Protein AF-A0A6A6XC24-F1 (afdb_monomer_lite)

Sequence (196 aa):
TRQLLHRLPAELRNEVYSHLSTSATTTRSIPLKLKTYTTAHTTVQLCAVHRGSPGLLALRNYAFLEGDEYRAWLLAHGLEVWISVHFTGHLHTYSHTHWAAKTSASLRKLAKKFPWLTTVATYDIRILWEPRAEWKPIARPGKSGAVASAMVGTLLGLQCPTVQRKKADVKAQMCVSRFTQLAGPSRMHLGLETFL

pLDDT: mean 80.3, std 15.87, range [29.05, 93.38]

Organism: NCBI:txid1314802

Structure (mmCIF, N/CA/C/O backbone):
data_AF-A0A6A6XC24-F1
#
_entry.id   AF-A0A6A6XC24-F1
#
loop_
_atom_site.group_PDB
_atom_site.id
_atom_site.type_symbol
_atom_site.label_atom_id
_atom_site.label_alt_id
_atom_site.label_comp_id
_atom_site.label_asym_id
_atom_site.label_entity_id
_atom_site.label_seq_id
_atom_site.pdbx_PDB_ins_code
_atom_site.Cartn_x
_atom_site.Cartn_y
_atom_site.Cartn_z
_atom_site.occupancy
_atom_site.B_iso_or_equiv
_atom_site.auth_seq_id
_atom_site.auth_comp_id
_atom_site.auth_asym_id
_atom_site.auth_atom_id
_atom_site.pdbx_PDB_model_num
ATOM 1 N N . THR A 1 1 ? -11.555 6.123 31.364 1.00 64.44 1 THR A N 1
ATOM 2 C CA . THR A 1 1 ? -11.802 5.501 30.043 1.00 64.44 1 THR A CA 1
ATOM 3 C C . THR A 1 1 ? -13.294 5.480 29.795 1.00 64.44 1 THR A C 1
ATOM 5 O O . THR A 1 1 ? -14.038 5.218 30.732 1.00 64.44 1 THR A O 1
ATOM 8 N N . ARG A 1 2 ? -13.747 5.848 28.591 1.00 81.38 2 ARG A N 1
ATOM 9 C CA . ARG A 1 2 ? -15.178 5.869 28.231 1.00 81.38 2 ARG A CA 1
ATOM 10 C C . ARG A 1 2 ? -15.494 4.715 27.276 1.00 81.38 2 ARG A C 1
ATOM 12 O O . ARG A 1 2 ? -14.601 4.268 26.559 1.00 81.38 2 ARG A O 1
ATOM 19 N N . GLN A 1 3 ? -16.735 4.231 27.290 1.00 81.12 3 GLN A N 1
ATOM 20 C CA . GLN A 1 3 ? -17.185 3.149 26.413 1.00 81.12 3 GLN A CA 1
ATOM 21 C C . GLN A 1 3 ? -18.585 3.446 25.860 1.00 81.12 3 GLN A C 1
ATOM 23 O O . GLN A 1 3 ? -19.490 3.799 26.615 1.00 81.12 3 GLN A O 1
ATOM 28 N N . LEU A 1 4 ? -18.758 3.291 24.551 1.00 80.50 4 LEU A N 1
ATOM 29 C CA . LEU A 1 4 ? -20.029 3.435 23.828 1.00 80.50 4 LEU A CA 1
ATOM 30 C C . LEU A 1 4 ? -20.697 2.083 23.572 1.00 80.50 4 LEU A C 1
ATOM 32 O O . LEU A 1 4 ? -21.915 1.972 23.666 1.00 80.50 4 LEU A O 1
ATOM 36 N N . LEU A 1 5 ? -19.904 1.050 23.282 1.00 84.19 5 LEU A N 1
ATOM 37 C CA . LEU A 1 5 ? -20.376 -0.261 22.833 1.00 84.19 5 LEU A CA 1
ATOM 38 C C . LEU A 1 5 ? -20.063 -1.370 23.849 1.00 84.19 5 LEU A C 1
ATOM 40 O O . LEU A 1 5 ? -20.041 -2.540 23.491 1.00 84.19 5 LEU A O 1
ATOM 44 N N . HIS A 1 6 ? -19.839 -1.023 25.121 1.00 78.00 6 HIS A N 1
ATOM 45 C CA . HIS A 1 6 ? -19.417 -1.961 26.176 1.00 78.00 6 HIS A CA 1
ATOM 46 C C . HIS A 1 6 ? -20.331 -3.172 26.385 1.00 78.00 6 HIS A C 1
ATOM 48 O O . HIS A 1 6 ? -19.879 -4.196 26.886 1.00 78.00 6 HIS A O 1
ATOM 54 N N . ARG A 1 7 ? -21.618 -3.056 26.038 1.00 84.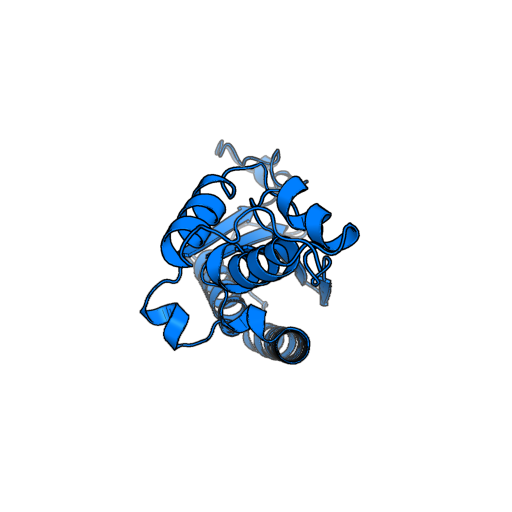88 7 ARG A N 1
ATOM 55 C CA . ARG A 1 7 ? -22.593 -4.149 26.176 1.00 84.88 7 ARG A CA 1
ATOM 56 C C . ARG A 1 7 ? -22.614 -5.093 24.980 1.00 84.88 7 ARG A C 1
ATOM 58 O O . ARG A 1 7 ? -23.276 -6.123 25.049 1.00 84.88 7 ARG A O 1
ATOM 65 N N . LEU A 1 8 ? -21.941 -4.737 23.887 1.00 87.94 8 LEU A N 1
ATOM 66 C CA . LEU A 1 8 ? -21.881 -5.574 22.700 1.00 87.94 8 LEU A CA 1
ATOM 67 C C . LEU A 1 8 ? -20.702 -6.551 22.809 1.00 87.94 8 LEU A C 1
ATOM 69 O O . LEU A 1 8 ? -19.572 -6.121 23.068 1.00 87.94 8 LEU A O 1
ATOM 73 N N . PRO A 1 9 ? -20.929 -7.849 22.550 1.00 90.19 9 PRO A N 1
ATOM 74 C CA . PRO A 1 9 ? -19.859 -8.805 22.300 1.00 90.19 9 PRO A CA 1
ATOM 75 C C . PRO A 1 9 ? -18.917 -8.335 21.182 1.00 90.19 9 PRO A C 1
ATOM 77 O O . PRO A 1 9 ? -19.269 -7.491 20.351 1.00 90.19 9 PRO A O 1
ATOM 80 N N . ALA A 1 10 ? -17.697 -8.873 21.156 1.00 86.00 10 ALA A N 1
ATOM 81 C CA . ALA A 1 10 ? -16.682 -8.490 20.172 1.00 86.00 10 ALA A CA 1
ATOM 82 C C . ALA A 1 10 ? -17.142 -8.752 18.728 1.00 86.00 10 ALA A C 1
ATOM 84 O O . ALA A 1 10 ? -16.827 -7.982 17.823 1.00 86.00 10 ALA A O 1
ATOM 85 N N . GLU A 1 11 ? -17.935 -9.798 18.522 1.00 88.69 11 GLU A N 1
ATOM 86 C CA . GLU A 1 11 ? -18.480 -10.197 17.228 1.00 88.69 11 GLU A CA 1
ATOM 87 C C . GLU A 1 11 ? -19.405 -9.112 16.664 1.00 88.69 11 GLU A C 1
ATOM 89 O O . GLU A 1 11 ? -19.192 -8.647 15.545 1.00 88.69 11 GLU A O 1
ATOM 94 N N . LEU A 1 12 ? -20.357 -8.628 17.471 1.00 90.88 12 LEU A N 1
ATOM 95 C CA . LEU A 1 12 ? -21.280 -7.563 17.061 1.00 90.88 12 LEU A CA 1
ATOM 96 C C . LEU A 1 12 ? -20.555 -6.228 16.856 1.00 90.88 12 LEU A C 1
ATOM 98 O O . LEU A 1 12 ? -20.911 -5.453 15.970 1.00 90.88 12 LEU A O 1
ATOM 102 N N . ARG A 1 13 ? -19.501 -5.954 17.634 1.00 89.62 13 ARG A N 1
ATOM 103 C CA . ARG A 1 13 ? -18.670 -4.758 17.424 1.00 89.62 13 ARG A CA 1
ATOM 104 C C . ARG A 1 13 ? -17.919 -4.819 16.095 1.00 89.62 13 ARG A C 1
ATOM 106 O O . ARG A 1 13 ? -17.925 -3.834 15.361 1.00 89.62 13 ARG A O 1
ATOM 113 N N . ASN A 1 14 ? -17.357 -5.973 15.739 1.00 88.75 14 ASN A N 1
ATOM 114 C CA . ASN A 1 14 ? -16.714 -6.182 14.439 1.00 88.75 14 ASN A CA 1
ATOM 115 C C . ASN A 1 14 ? -17.694 -6.015 13.272 1.00 88.75 14 ASN A C 1
ATOM 117 O O . ASN A 1 14 ? -17.329 -5.450 12.241 1.00 88.75 14 ASN A O 1
ATOM 121 N N . GLU A 1 15 ? -18.935 -6.469 13.435 1.00 89.12 15 GLU A N 1
ATOM 122 C CA . GLU A 1 15 ? -19.988 -6.296 12.434 1.00 89.12 15 GLU A CA 1
ATOM 123 C C . GLU A 1 15 ? -20.334 -4.812 12.232 1.00 89.12 15 GLU A C 1
ATOM 125 O O . GLU A 1 15 ? -20.338 -4.323 11.098 1.00 89.12 15 GLU A O 1
ATOM 130 N N . VAL A 1 16 ? -20.488 -4.054 13.324 1.00 89.56 16 VAL A N 1
ATOM 131 C CA . VAL A 1 16 ? -20.649 -2.589 13.284 1.00 89.56 16 VAL A CA 1
ATOM 132 C C . VAL A 1 16 ? -19.465 -1.922 12.575 1.00 89.56 16 VAL A C 1
ATOM 134 O O . VAL A 1 16 ? -19.659 -1.070 11.703 1.00 89.56 16 VAL A O 1
ATOM 137 N N . TYR A 1 17 ? -18.234 -2.318 12.901 1.00 90.12 17 TYR A N 1
ATOM 138 C CA . TYR A 1 17 ? -17.023 -1.787 12.269 1.00 90.12 17 TYR A CA 1
ATOM 139 C C . TYR A 1 17 ? -16.977 -2.056 10.765 1.00 90.12 17 TYR A C 1
ATOM 141 O O . TYR A 1 17 ? -16.643 -1.148 9.995 1.00 90.12 17 TYR A O 1
ATOM 149 N N . SER A 1 18 ? -17.364 -3.264 10.355 1.00 86.75 18 SER A N 1
ATOM 150 C CA . SER A 1 18 ? -17.462 -3.659 8.954 1.00 86.75 18 SER A CA 1
ATOM 151 C C . SER A 1 18 ? -18.498 -2.820 8.211 1.00 86.75 18 SER A C 1
ATOM 153 O O . SER A 1 18 ? -18.173 -2.215 7.187 1.00 86.75 18 SER A O 1
ATOM 155 N N . HIS A 1 19 ? -19.707 -2.674 8.756 1.00 87.12 19 HIS A N 1
ATOM 156 C CA . HIS A 1 19 ? -20.759 -1.867 8.129 1.00 87.12 19 HIS A CA 1
ATOM 157 C C . HIS A 1 19 ? -20.360 -0.398 7.959 1.00 87.12 19 HIS A C 1
ATOM 159 O O . HIS A 1 19 ? -20.630 0.213 6.922 1.00 87.12 19 HIS A O 1
ATOM 165 N N . LEU A 1 20 ? -19.661 0.160 8.948 1.00 83.00 20 LEU A N 1
ATOM 166 C CA . LEU A 1 20 ? -19.204 1.549 8.929 1.00 83.00 20 LEU A CA 1
ATOM 167 C C . LEU A 1 20 ? -17.947 1.777 8.068 1.00 83.00 20 LEU A C 1
ATOM 169 O O . LEU A 1 20 ? -17.567 2.927 7.839 1.00 83.00 20 LEU A O 1
ATOM 173 N N . SER A 1 21 ? -17.315 0.714 7.558 1.00 78.56 21 SER A N 1
ATOM 174 C CA . SER A 1 21 ? -16.175 0.779 6.626 1.00 78.56 21 SER A CA 1
ATOM 175 C C . SER A 1 21 ? -16.560 0.868 5.139 1.00 78.56 21 SER A C 1
ATOM 177 O O . SER A 1 21 ? -15.812 0.456 4.256 1.00 78.56 21 SER A O 1
ATOM 179 N N . THR A 1 22 ? -17.723 1.447 4.851 1.00 74.31 22 THR A N 1
ATOM 180 C CA . THR A 1 22 ? -18.261 1.667 3.496 1.00 74.31 22 THR A CA 1
ATOM 181 C C . THR A 1 22 ? -18.137 3.122 3.024 1.00 74.31 22 THR A C 1
ATOM 183 O O . THR A 1 22 ? -18.675 3.492 1.983 1.00 74.31 22 THR A O 1
ATOM 186 N N . SER A 1 23 ? -17.420 3.963 3.778 1.00 72.12 23 SER A N 1
ATOM 187 C CA . SER A 1 23 ? -17.272 5.396 3.493 1.00 72.12 23 SER A CA 1
ATOM 188 C C . SER A 1 23 ? -16.325 5.675 2.314 1.00 72.12 23 SER A C 1
ATOM 190 O O . SER A 1 23 ? -15.657 4.782 1.790 1.00 72.12 23 SER A O 1
ATOM 192 N N . ALA A 1 24 ? -16.230 6.944 1.904 1.00 80.62 24 ALA A N 1
ATOM 193 C CA . ALA A 1 24 ? -15.250 7.384 0.913 1.00 80.62 24 ALA A CA 1
ATOM 194 C C . ALA A 1 24 ? -13.808 7.041 1.339 1.00 80.62 24 ALA A C 1
ATOM 196 O O . ALA A 1 24 ? -13.450 7.122 2.517 1.00 80.62 24 ALA A O 1
ATOM 197 N N . THR A 1 25 ? -12.972 6.682 0.363 1.00 83.62 25 THR A N 1
ATOM 198 C CA . THR A 1 25 ? -11.563 6.340 0.582 1.00 83.62 25 THR A CA 1
ATOM 199 C C . THR A 1 25 ? -10.793 7.515 1.189 1.00 83.62 25 THR A C 1
ATOM 201 O O . THR A 1 25 ? -10.871 8.644 0.707 1.00 83.62 25 THR A O 1
ATOM 204 N N . THR A 1 26 ? -10.006 7.259 2.234 1.00 81.94 26 THR A N 1
ATOM 205 C CA . THR A 1 26 ? -9.183 8.275 2.898 1.00 81.94 26 THR A CA 1
ATOM 206 C C . THR A 1 26 ? -7.838 7.718 3.368 1.00 81.94 26 THR A C 1
ATOM 208 O O . THR A 1 26 ? -7.675 6.521 3.585 1.00 81.94 26 THR A O 1
ATOM 211 N N . THR A 1 27 ? -6.856 8.605 3.527 1.00 82.19 27 THR A N 1
ATOM 212 C CA . THR A 1 27 ? -5.518 8.320 4.087 1.00 82.19 27 THR A CA 1
ATOM 213 C C . THR A 1 27 ? -5.378 8.801 5.534 1.00 82.19 27 THR A C 1
ATOM 215 O O . THR A 1 27 ? -4.328 8.634 6.162 1.00 82.19 27 THR A O 1
ATOM 218 N N . ARG A 1 28 ? -6.414 9.462 6.068 1.00 79.75 28 ARG A N 1
ATOM 219 C CA . ARG A 1 28 ? -6.381 10.079 7.397 1.00 79.75 28 ARG A CA 1
ATOM 220 C C . ARG A 1 28 ? -6.226 9.012 8.477 1.00 79.75 28 ARG A C 1
ATOM 222 O O . ARG A 1 28 ? -6.692 7.894 8.337 1.00 79.75 28 ARG A O 1
ATOM 229 N N . SER A 1 29 ? -5.565 9.367 9.576 1.00 77.12 29 SER A N 1
ATOM 230 C CA . SER A 1 29 ? -5.436 8.508 10.767 1.00 77.12 29 SER A CA 1
ATOM 231 C C . SER A 1 29 ? -4.686 7.174 10.572 1.00 77.12 29 SER A C 1
ATOM 233 O O . SER A 1 29 ? -4.552 6.410 11.533 1.00 77.12 29 SER A O 1
ATOM 235 N N . ILE A 1 30 ? -4.114 6.920 9.389 1.00 80.69 30 ILE A N 1
ATOM 236 C CA . ILE A 1 30 ? -3.183 5.814 9.133 1.00 80.69 30 ILE A CA 1
ATOM 237 C C . ILE A 1 30 ? -1.737 6.316 9.306 1.00 80.69 30 ILE A C 1
ATOM 239 O O . ILE A 1 30 ? -1.393 7.409 8.853 1.00 80.69 30 ILE A O 1
ATOM 243 N N . PRO A 1 31 ? -0.841 5.533 9.938 1.00 79.56 31 PRO A N 1
ATOM 244 C CA . PRO A 1 31 ? 0.542 5.954 10.186 1.00 79.56 31 PRO A CA 1
ATOM 245 C C . PRO A 1 31 ? 1.431 6.049 8.927 1.00 79.56 31 PRO A C 1
ATOM 247 O O . PRO A 1 31 ? 2.529 6.606 8.998 1.00 79.56 31 PRO A O 1
ATOM 250 N N . LEU A 1 32 ? 0.990 5.527 7.779 1.00 84.31 32 LEU A N 1
ATOM 251 C CA . LEU A 1 32 ? 1.740 5.563 6.527 1.00 84.31 32 LEU A CA 1
ATOM 252 C C . LEU A 1 32 ? 1.273 6.714 5.632 1.00 84.31 32 LEU A C 1
ATOM 254 O O . LEU A 1 32 ? 0.296 6.601 4.899 1.00 84.31 32 LEU A O 1
ATOM 258 N N . LYS A 1 33 ? 2.028 7.813 5.663 1.00 82.81 33 LYS A N 1
ATOM 259 C CA . LYS A 1 33 ? 1.918 8.889 4.667 1.00 82.81 33 LYS A CA 1
ATOM 260 C C . LYS A 1 33 ? 2.485 8.438 3.319 1.00 82.81 33 LYS A C 1
ATOM 262 O O . LYS A 1 33 ? 3.296 7.512 3.280 1.00 82.81 33 LYS A O 1
ATOM 267 N N . LEU A 1 34 ? 2.125 9.156 2.254 1.00 87.00 34 LEU A N 1
ATOM 268 C CA . LEU A 1 34 ? 2.677 8.968 0.911 1.00 87.00 34 LEU A CA 1
ATOM 269 C C . LEU A 1 34 ? 4.211 8.869 0.951 1.00 87.00 34 LEU A C 1
ATOM 271 O O . LEU A 1 34 ? 4.899 9.734 1.508 1.00 87.00 34 LEU A O 1
ATOM 275 N N . LYS A 1 35 ? 4.742 7.794 0.372 1.00 89.50 35 LYS A N 1
ATOM 276 C CA . LYS A 1 35 ? 6.173 7.557 0.198 1.00 89.50 35 LYS A CA 1
ATOM 277 C C . LYS A 1 35 ? 6.511 7.523 -1.274 1.00 89.50 35 LYS A C 1
ATOM 279 O O . LYS A 1 35 ? 5.915 6.759 -2.016 1.00 89.50 35 LYS A O 1
ATOM 284 N N . THR A 1 36 ? 7.509 8.311 -1.649 1.00 89.69 36 THR A N 1
ATOM 285 C CA . THR A 1 36 ? 8.007 8.402 -3.019 1.00 89.69 36 THR A CA 1
ATOM 286 C C . THR A 1 36 ? 9.433 7.871 -3.068 1.00 89.69 36 THR A C 1
ATOM 288 O O . THR A 1 36 ? 10.287 8.291 -2.285 1.00 89.69 36 THR A O 1
ATOM 291 N N . TYR A 1 37 ? 9.691 6.953 -3.991 1.00 89.25 37 TYR A N 1
ATOM 292 C CA . TYR A 1 37 ? 11.002 6.400 -4.293 1.00 89.25 37 TYR A CA 1
ATOM 293 C C . TYR A 1 37 ? 11.335 6.703 -5.746 1.00 89.25 37 TYR A C 1
ATOM 295 O O . TYR A 1 37 ? 10.720 6.150 -6.657 1.00 89.25 37 TYR A O 1
ATOM 303 N N . THR A 1 38 ? 12.327 7.559 -5.961 1.00 87.62 38 THR A N 1
ATOM 304 C CA . THR A 1 38 ? 12.748 7.949 -7.307 1.00 87.62 38 THR A CA 1
ATOM 305 C C . THR A 1 38 ? 14.023 7.217 -7.708 1.00 87.62 38 THR A C 1
ATOM 307 O O . THR A 1 38 ? 14.986 7.080 -6.947 1.00 87.62 38 THR A O 1
ATOM 310 N N . THR A 1 39 ? 14.023 6.725 -8.937 1.00 86.75 39 THR A N 1
ATOM 311 C CA . THR A 1 39 ? 15.164 6.146 -9.645 1.00 86.75 39 THR A CA 1
ATOM 312 C C . THR A 1 39 ? 15.255 6.794 -11.027 1.00 86.75 39 THR A C 1
ATOM 314 O O . THR A 1 39 ? 14.329 7.485 -11.437 1.00 86.75 39 THR A O 1
ATOM 317 N N . ALA A 1 40 ? 16.350 6.569 -11.758 1.00 83.38 40 ALA A N 1
ATOM 318 C CA . ALA A 1 40 ? 16.633 7.265 -13.021 1.00 83.38 40 ALA A CA 1
ATOM 319 C C . ALA A 1 40 ? 15.488 7.216 -14.055 1.00 83.38 40 ALA A C 1
ATOM 321 O O . ALA A 1 40 ? 15.305 8.158 -14.821 1.00 83.38 40 ALA A O 1
ATOM 322 N N . HIS A 1 41 ? 14.713 6.129 -14.068 1.00 87.94 41 HIS A N 1
ATOM 323 C CA . HIS A 1 41 ? 13.643 5.898 -15.042 1.00 87.94 41 HIS A CA 1
ATOM 324 C C . HIS A 1 41 ? 12.322 5.487 -14.398 1.00 87.94 41 HIS A C 1
ATOM 326 O O . HIS A 1 41 ? 11.427 4.977 -15.075 1.00 87.94 41 HIS A O 1
ATOM 332 N N . THR A 1 42 ? 12.218 5.579 -13.074 1.00 90.75 42 THR A N 1
ATOM 333 C CA . THR A 1 42 ? 11.026 5.107 -12.373 1.00 90.75 42 THR A CA 1
ATOM 334 C C . THR A 1 42 ? 10.810 5.873 -11.087 1.00 90.75 42 THR A C 1
ATOM 336 O O . THR A 1 42 ? 11.717 5.939 -10.255 1.00 90.75 42 THR A O 1
ATOM 339 N N . THR A 1 43 ? 9.593 6.357 -10.895 1.00 92.19 43 THR A N 1
ATOM 340 C CA . THR A 1 43 ? 9.112 6.909 -9.632 1.00 92.19 43 THR A CA 1
ATOM 341 C C . THR A 1 43 ? 8.045 5.974 -9.085 1.00 92.19 43 THR A C 1
ATOM 343 O O . THR A 1 43 ? 7.046 5.720 -9.749 1.00 92.19 43 THR A O 1
ATOM 346 N N . VAL A 1 44 ? 8.265 5.434 -7.889 1.00 92.50 44 VAL A N 1
ATOM 347 C CA . VAL A 1 44 ? 7.292 4.593 -7.183 1.00 92.50 44 VAL A CA 1
ATOM 348 C C . VAL A 1 44 ? 6.709 5.396 -6.036 1.00 92.50 44 VAL A C 1
ATOM 350 O O . VAL A 1 44 ? 7.444 5.859 -5.166 1.00 92.50 44 VAL A O 1
ATOM 353 N N . GLN A 1 45 ? 5.397 5.545 -6.022 1.00 92.19 45 GLN A N 1
ATOM 354 C CA . GLN A 1 45 ? 4.636 6.163 -4.953 1.00 92.19 45 GLN A CA 1
ATOM 355 C C . GLN A 1 45 ? 3.807 5.098 -4.252 1.00 92.19 45 GLN A C 1
ATOM 357 O O . GLN A 1 45 ? 3.197 4.263 -4.908 1.00 92.19 45 GLN A O 1
ATOM 362 N N . LEU A 1 46 ? 3.798 5.115 -2.925 1.00 91.62 46 LEU A N 1
ATOM 363 C CA . LEU A 1 46 ? 3.054 4.165 -2.112 1.00 91.62 46 LEU A CA 1
ATOM 364 C C . LEU A 1 46 ? 2.343 4.903 -0.983 1.00 91.62 46 LEU A C 1
ATOM 366 O O . LEU A 1 46 ? 2.963 5.685 -0.254 1.00 91.62 46 LEU A O 1
ATOM 370 N N . CYS A 1 47 ? 1.057 4.631 -0.809 1.00 90.94 47 CYS A N 1
ATOM 371 C CA . CYS A 1 47 ? 0.280 5.076 0.341 1.00 90.94 47 CYS A CA 1
ATOM 372 C C . CYS A 1 47 ? -0.652 3.960 0.821 1.00 90.94 47 CYS A C 1
ATOM 374 O O . CYS A 1 47 ? -0.914 2.994 0.108 1.00 90.94 47 CYS A O 1
ATOM 376 N N . ALA A 1 48 ? -1.120 4.080 2.059 1.00 90.50 48 ALA A N 1
ATOM 377 C CA . ALA A 1 48 ? -2.189 3.235 2.566 1.00 90.50 48 ALA A CA 1
ATOM 378 C C . ALA A 1 48 ? -3.464 4.059 2.675 1.00 90.50 48 ALA A C 1
ATOM 380 O O . ALA A 1 48 ? -3.437 5.206 3.135 1.00 90.50 48 ALA A O 1
ATOM 381 N N . VAL A 1 49 ? -4.564 3.451 2.261 1.00 90.00 49 VAL A N 1
ATOM 382 C CA . VAL A 1 49 ? -5.895 4.037 2.307 1.00 90.00 49 VAL A CA 1
ATOM 383 C C . VAL A 1 49 ? -6.845 3.107 3.049 1.00 90.00 49 VAL A C 1
ATOM 385 O O . VAL A 1 49 ? -6.580 1.916 3.204 1.00 90.00 49 VAL A O 1
ATOM 388 N N . HIS A 1 50 ? -7.958 3.653 3.516 1.00 89.75 50 HIS A N 1
ATOM 389 C CA . HIS A 1 50 ? -9.055 2.884 4.089 1.00 89.75 50 HIS A CA 1
ATOM 390 C C . HIS A 1 50 ? -10.394 3.562 3.811 1.00 89.75 50 HIS A C 1
ATOM 392 O O . HIS A 1 50 ? -10.445 4.745 3.476 1.00 89.75 50 HIS A O 1
ATOM 398 N N . ARG A 1 51 ? -11.486 2.819 3.995 1.00 88.12 51 ARG A N 1
ATOM 399 C CA . ARG A 1 51 ? -12.874 3.314 3.881 1.00 88.12 51 ARG A CA 1
ATOM 400 C C . ARG A 1 51 ? -13.588 3.417 5.230 1.00 88.12 51 ARG A C 1
ATOM 402 O O . ARG A 1 51 ? -14.810 3.402 5.316 1.00 88.12 51 ARG A O 1
ATOM 409 N N . GLY A 1 52 ? -12.805 3.478 6.304 1.00 86.62 52 GLY A N 1
ATOM 410 C CA . GLY A 1 52 ? -13.307 3.502 7.676 1.00 86.62 52 GLY A CA 1
ATOM 411 C C . GLY A 1 52 ? -13.947 4.831 8.068 1.00 86.62 52 GLY A C 1
ATOM 412 O O . GLY A 1 52 ? -13.589 5.880 7.539 1.00 86.62 52 GLY A O 1
ATOM 413 N N . SER A 1 53 ? -14.843 4.784 9.052 1.00 88.69 53 SER A N 1
ATOM 414 C CA . SER A 1 53 ? -15.542 5.951 9.588 1.00 88.69 53 SER A CA 1
ATOM 415 C C . SER A 1 53 ? -14.580 6.894 10.330 1.00 88.69 53 SER A C 1
ATOM 417 O O . SER A 1 53 ? -14.010 6.514 11.362 1.00 88.69 53 SER A O 1
ATOM 419 N N . PRO A 1 54 ? -14.425 8.154 9.878 1.00 85.88 54 PRO A N 1
ATOM 420 C CA . PRO A 1 54 ? -13.633 9.149 10.596 1.00 85.88 54 PRO A CA 1
ATOM 421 C C . PRO A 1 54 ? -14.184 9.446 11.993 1.00 85.88 54 PRO A C 1
ATOM 423 O O . PRO A 1 54 ? -13.407 9.720 12.904 1.00 85.88 54 PRO A O 1
ATOM 426 N N . GLY A 1 55 ? -15.507 9.358 12.171 1.00 87.00 55 GLY A N 1
ATOM 427 C CA . GLY A 1 55 ? -16.169 9.584 13.456 1.00 87.00 55 GLY A CA 1
ATOM 428 C C . GLY A 1 55 ? -15.744 8.564 14.510 1.00 87.00 55 GLY A C 1
ATOM 429 O O . GLY A 1 55 ? -15.343 8.950 15.604 1.00 87.00 55 GLY A O 1
ATOM 430 N N . LEU A 1 56 ? -15.724 7.272 14.156 1.00 87.69 56 LEU A N 1
ATOM 431 C CA . LEU A 1 56 ? -15.243 6.223 15.063 1.00 87.69 56 LEU A CA 1
ATOM 432 C C . LEU A 1 56 ? -13.753 6.369 15.385 1.00 87.69 56 LEU A C 1
ATOM 434 O O . LEU A 1 56 ? -13.341 6.160 16.521 1.00 87.69 56 LEU A O 1
ATOM 438 N N . LEU A 1 57 ? -12.933 6.778 14.415 1.00 88.38 57 LEU A N 1
ATOM 439 C CA . LEU A 1 57 ? -11.516 7.050 14.664 1.00 88.38 57 LEU A CA 1
ATOM 440 C C . LEU A 1 57 ? -11.299 8.283 15.552 1.00 88.38 57 LEU A C 1
ATOM 442 O O . LEU A 1 57 ? -10.350 8.307 16.337 1.00 88.38 57 LEU A O 1
ATOM 446 N N . ALA A 1 58 ? -12.167 9.292 15.453 1.00 88.75 58 ALA A N 1
ATOM 447 C CA . ALA A 1 58 ? -12.093 10.505 16.263 1.00 88.75 58 ALA A CA 1
ATOM 448 C C . ALA A 1 58 ? -12.396 10.245 17.745 1.00 88.75 58 ALA A C 1
ATOM 450 O O . ALA A 1 58 ? -11.892 10.977 18.594 1.00 88.75 58 ALA A O 1
ATOM 451 N N . LEU A 1 59 ? -13.128 9.173 18.076 1.00 89.56 59 LEU A N 1
ATOM 452 C CA . LEU A 1 59 ? -13.395 8.754 19.458 1.00 89.56 59 LEU A CA 1
ATOM 453 C C . LEU A 1 59 ? -12.116 8.555 20.290 1.00 89.56 59 LEU A C 1
ATOM 455 O O . LEU A 1 59 ? -12.130 8.767 21.505 1.00 89.56 59 LEU A O 1
ATOM 459 N N . ARG A 1 60 ? -10.988 8.249 19.634 1.00 89.50 60 ARG A N 1
ATOM 460 C CA . ARG A 1 60 ? -9.657 8.174 20.262 1.00 89.50 60 ARG A CA 1
ATOM 461 C C . ARG A 1 60 ? -9.258 9.481 20.943 1.00 89.50 60 ARG A C 1
ATOM 463 O O . ARG A 1 60 ? -8.690 9.459 22.029 1.00 89.50 60 ARG A O 1
ATOM 470 N N . ASN A 1 61 ? -9.604 10.618 20.339 1.00 89.25 61 ASN A N 1
ATOM 471 C CA . ASN A 1 61 ? -9.295 11.944 20.882 1.00 89.25 61 ASN A CA 1
ATOM 472 C C . ASN A 1 61 ? -10.103 12.253 22.153 1.00 89.25 61 ASN A C 1
ATOM 474 O O . ASN A 1 61 ? -9.737 13.144 22.911 1.00 89.25 61 ASN A O 1
ATOM 478 N N . TYR A 1 62 ? -11.181 11.502 22.397 1.00 90.75 62 TYR A N 1
ATOM 479 C CA . TYR A 1 62 ? -12.073 11.652 23.546 1.00 90.75 62 TYR A CA 1
ATOM 480 C C . TYR A 1 62 ? -11.938 10.497 24.558 1.00 90.75 62 TYR A C 1
ATOM 482 O O . TYR A 1 62 ? -12.804 10.327 25.418 1.00 90.75 62 TYR A O 1
ATOM 490 N N . ALA A 1 63 ? -10.856 9.709 24.470 1.00 88.06 63 ALA A N 1
ATOM 491 C CA . ALA A 1 63 ? -10.529 8.602 25.376 1.00 88.06 63 ALA A CA 1
ATOM 492 C C . ALA A 1 63 ? -11.597 7.487 25.463 1.00 88.06 63 ALA A C 1
ATOM 494 O O . ALA A 1 63 ? -11.789 6.871 26.524 1.00 88.06 63 ALA A O 1
ATOM 495 N N . PHE A 1 64 ? -12.284 7.223 24.347 1.00 90.56 64 PHE A N 1
ATOM 496 C CA . PHE A 1 64 ? -13.122 6.035 24.177 1.00 90.56 64 PHE A CA 1
ATOM 497 C C . PHE A 1 64 ? -12.293 4.853 23.673 1.00 90.56 64 PHE A C 1
ATOM 499 O O . PHE A 1 64 ? -11.547 4.984 22.700 1.00 90.56 64 PHE A O 1
ATOM 506 N N . LEU A 1 65 ? -12.462 3.692 24.309 1.00 89.00 65 LEU A N 1
ATOM 507 C CA . LEU A 1 65 ? -11.709 2.476 23.977 1.00 89.00 65 LEU A CA 1
ATOM 508 C C . LEU A 1 65 ? -12.041 1.947 22.578 1.00 89.00 65 LEU A C 1
ATOM 510 O O . LEU A 1 65 ? -11.160 1.446 21.879 1.00 89.00 65 LEU A O 1
ATOM 514 N N . GLU A 1 66 ? -13.282 2.138 22.132 1.00 89.44 66 GLU A N 1
ATOM 515 C CA . GLU A 1 66 ? -13.740 1.715 20.810 1.00 89.44 66 GLU A CA 1
ATOM 516 C C . GLU A 1 66 ? -12.970 2.402 19.683 1.00 89.44 66 GLU A C 1
ATOM 518 O O . GLU A 1 66 ? -12.852 1.844 18.599 1.00 89.44 66 GLU A O 1
ATOM 523 N N . GLY A 1 67 ? -12.422 3.597 19.916 1.00 89.12 67 GLY A N 1
ATOM 524 C CA . GLY A 1 67 ? -11.600 4.269 18.917 1.00 89.12 67 GLY A CA 1
ATOM 525 C C . GLY A 1 67 ? -10.283 3.530 18.655 1.00 89.12 67 GLY A C 1
ATOM 526 O O . GLY A 1 67 ? -9.846 3.426 17.505 1.00 89.12 67 GLY A O 1
ATOM 527 N N . ASP A 1 68 ? -9.635 3.021 19.706 1.00 89.19 68 ASP A N 1
ATOM 528 C CA . ASP A 1 68 ? -8.401 2.237 19.580 1.00 89.19 68 ASP A CA 1
ATOM 529 C C . ASP A 1 68 ? -8.688 0.831 19.044 1.00 89.19 68 ASP A C 1
ATOM 531 O O . ASP A 1 68 ? -7.965 0.355 18.166 1.00 89.19 68 ASP A O 1
ATOM 535 N N . GLU A 1 69 ? -9.776 0.208 19.499 1.00 90.56 69 GLU A N 1
ATOM 536 C CA . GLU A 1 69 ? -10.256 -1.076 18.983 1.00 90.56 69 GLU A CA 1
ATOM 537 C C . GLU A 1 69 ? -10.584 -0.993 17.489 1.00 90.56 69 GLU A C 1
ATOM 539 O O . GLU A 1 69 ? -10.074 -1.785 16.696 1.00 90.56 69 GLU A O 1
ATOM 544 N N . TYR A 1 70 ? -11.339 0.026 17.075 1.00 90.62 70 TYR A N 1
ATOM 545 C CA . TYR A 1 70 ? -11.675 0.244 15.673 1.00 90.62 70 TYR A CA 1
ATOM 546 C C . TYR A 1 70 ? -10.435 0.505 14.819 1.00 90.62 70 TYR A C 1
ATOM 548 O O . TYR A 1 70 ? -10.324 0.004 13.700 1.00 90.62 70 TYR A O 1
ATOM 556 N N . ARG A 1 71 ? -9.457 1.252 15.344 1.00 88.69 71 ARG A N 1
ATOM 557 C CA . ARG A 1 71 ? -8.177 1.454 14.658 1.00 88.69 71 ARG A CA 1
ATOM 558 C C . ARG A 1 71 ? -7.431 0.134 14.473 1.00 88.69 71 ARG A C 1
ATOM 560 O O . ARG A 1 71 ? -6.909 -0.100 13.385 1.00 88.69 71 ARG A O 1
ATOM 567 N N . ALA A 1 72 ? -7.365 -0.710 15.500 1.00 88.25 72 ALA A N 1
ATOM 568 C CA . ALA A 1 72 ? -6.730 -2.022 15.401 1.00 88.25 72 ALA A CA 1
ATOM 569 C C . ALA A 1 72 ? -7.456 -2.916 14.384 1.00 88.25 72 ALA A C 1
ATOM 571 O O . ALA A 1 72 ? -6.808 -3.520 13.527 1.00 88.25 72 ALA A O 1
ATOM 572 N N . TRP A 1 73 ? -8.791 -2.919 14.414 1.00 90.00 73 TRP A N 1
ATOM 573 C CA . TRP A 1 73 ? -9.618 -3.631 13.446 1.00 90.00 73 TRP A CA 1
ATOM 574 C C . TRP A 1 73 ? -9.358 -3.151 12.011 1.00 90.00 73 TRP A C 1
ATOM 576 O O . TRP A 1 73 ? -9.144 -3.977 11.124 1.00 90.00 73 TRP A O 1
ATOM 586 N N . LEU A 1 74 ? -9.284 -1.832 11.786 1.00 89.06 74 LEU A N 1
ATOM 587 C CA . LEU A 1 74 ? -8.985 -1.248 10.476 1.00 89.06 74 LEU A CA 1
ATOM 588 C C . LEU A 1 74 ? -7.603 -1.649 9.964 1.00 89.06 74 LEU A C 1
ATOM 590 O O . LEU A 1 74 ? -7.499 -2.041 8.808 1.00 89.06 74 LEU A O 1
ATOM 594 N N . LEU A 1 75 ? -6.563 -1.586 10.804 1.00 85.69 75 LEU A N 1
ATOM 595 C CA . LEU A 1 75 ? -5.205 -1.988 10.414 1.00 85.69 75 LEU A CA 1
ATOM 596 C C . LEU A 1 75 ? -5.127 -3.463 9.985 1.00 85.69 75 LEU A C 1
ATOM 598 O O . LEU A 1 75 ? -4.271 -3.808 9.173 1.00 85.69 75 LEU A O 1
ATOM 602 N N . ALA A 1 76 ? -6.002 -4.313 10.525 1.00 84.38 76 ALA A N 1
ATOM 603 C CA . ALA A 1 76 ? -6.051 -5.736 10.208 1.00 84.38 76 ALA A CA 1
ATOM 604 C C . ALA A 1 76 ? -6.945 -6.072 8.999 1.00 84.38 76 ALA A C 1
ATOM 606 O O . ALA A 1 76 ? -6.618 -6.994 8.254 1.00 84.38 76 ALA A O 1
ATOM 607 N N . HIS A 1 77 ? -8.050 -5.348 8.795 1.00 84.44 77 HIS A N 1
ATOM 608 C CA . HIS A 1 77 ? -9.100 -5.757 7.847 1.00 84.44 77 HIS A CA 1
ATOM 609 C C . HIS A 1 77 ? -9.469 -4.702 6.801 1.00 84.44 77 HIS A C 1
ATOM 611 O O . HIS A 1 77 ? -9.917 -5.058 5.717 1.00 84.44 77 HIS A O 1
ATOM 617 N N . GLY A 1 78 ? -9.319 -3.417 7.118 1.00 84.31 78 GLY A N 1
ATOM 618 C CA . GLY A 1 78 ? -9.900 -2.319 6.340 1.00 84.31 78 GLY A CA 1
ATOM 619 C C . GLY A 1 78 ? -8.899 -1.490 5.539 1.00 84.31 78 GLY A C 1
ATOM 620 O O . GLY A 1 78 ? -9.278 -0.434 5.032 1.00 84.31 78 GLY A O 1
ATOM 621 N N . LEU A 1 79 ? -7.632 -1.908 5.473 1.00 89.50 79 LEU A N 1
ATOM 622 C CA . LEU A 1 79 ? -6.596 -1.204 4.719 1.00 89.50 79 LEU A CA 1
ATOM 623 C C . LEU A 1 79 ? -6.446 -1.738 3.298 1.00 89.50 79 LEU A C 1
ATOM 625 O O . LEU A 1 79 ? -6.421 -2.946 3.071 1.00 89.50 79 LEU A O 1
ATOM 629 N N . GLU A 1 80 ? -6.198 -0.815 2.377 1.00 90.31 80 GLU A N 1
ATOM 630 C CA . GLU A 1 80 ? -5.695 -1.094 1.037 1.00 90.31 80 GLU A CA 1
ATOM 631 C C . GLU A 1 80 ? -4.354 -0.370 0.851 1.00 90.31 80 GLU A C 1
ATOM 633 O O . GLU A 1 80 ? -4.163 0.755 1.330 1.00 90.31 80 GLU A O 1
ATOM 638 N N . V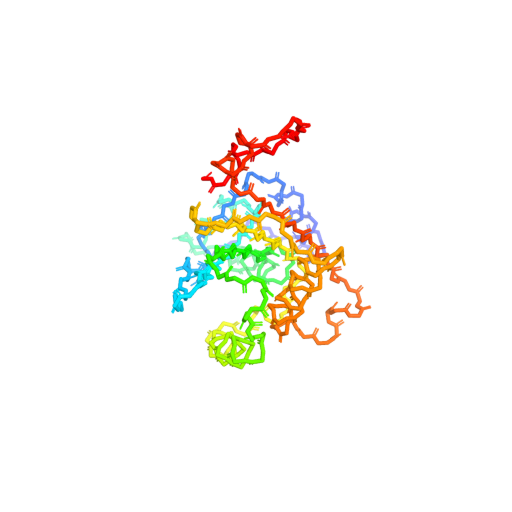AL A 1 81 ? -3.408 -1.000 0.155 1.00 91.12 81 VAL A N 1
ATOM 639 C CA . VAL A 1 81 ? -2.150 -0.354 -0.241 1.00 91.12 81 VAL A CA 1
ATOM 640 C C . VAL A 1 81 ? -2.257 0.066 -1.697 1.00 91.12 81 VAL A C 1
ATOM 642 O O . VAL A 1 81 ? -2.441 -0.766 -2.582 1.00 91.12 81 VAL A O 1
ATOM 645 N N . TRP A 1 82 ? -2.124 1.363 -1.948 1.00 92.19 82 TRP A N 1
ATOM 646 C CA . TRP A 1 82 ? -2.117 1.923 -3.293 1.00 92.19 82 TRP A CA 1
ATOM 647 C C . TRP A 1 82 ? -0.682 2.214 -3.712 1.00 92.19 82 TRP A C 1
ATOM 649 O O . TRP A 1 82 ? 0.073 2.869 -2.982 1.00 92.19 82 TRP A O 1
ATOM 659 N N . ILE A 1 83 ? -0.297 1.708 -4.881 1.00 92.38 83 ILE A N 1
ATOM 660 C CA . ILE A 1 83 ? 1.042 1.856 -5.440 1.00 92.38 83 ILE A CA 1
ATOM 661 C C . ILE A 1 83 ? 0.940 2.405 -6.856 1.00 92.38 83 ILE A C 1
ATOM 663 O O . ILE A 1 83 ? 0.431 1.741 -7.754 1.00 92.38 83 ILE A O 1
ATOM 667 N N . SER A 1 84 ? 1.511 3.582 -7.076 1.00 92.06 84 SER A N 1
ATOM 668 C CA . SER A 1 84 ? 1.641 4.178 -8.402 1.00 92.06 84 SER A CA 1
ATOM 669 C C . SER A 1 84 ? 3.087 4.077 -8.872 1.00 92.06 84 SER A C 1
ATOM 671 O O . SER A 1 84 ? 4.016 4.441 -8.153 1.00 92.06 84 SER A O 1
ATOM 673 N N . VAL A 1 85 ? 3.299 3.592 -10.088 1.00 92.38 85 VAL A N 1
ATOM 674 C CA . VAL A 1 85 ? 4.608 3.498 -10.734 1.00 92.38 85 VAL A CA 1
ATOM 675 C C . VAL A 1 85 ? 4.583 4.364 -11.977 1.00 92.38 85 VAL A C 1
ATOM 677 O O . VAL A 1 85 ? 3.896 4.051 -12.941 1.00 92.38 85 VAL A O 1
ATOM 680 N N . HIS A 1 86 ? 5.365 5.433 -11.985 1.00 91.44 86 HIS A N 1
ATOM 681 C CA . HIS A 1 86 ? 5.642 6.201 -13.191 1.00 91.44 86 HIS A CA 1
ATOM 682 C C . HIS A 1 86 ? 6.948 5.709 -13.795 1.00 91.44 86 HIS A C 1
ATOM 684 O O . HIS A 1 86 ? 8.006 5.841 -13.185 1.00 91.44 86 HIS A O 1
ATOM 690 N N . PHE A 1 87 ? 6.873 5.097 -14.969 1.00 90.06 87 PHE A N 1
ATOM 691 C CA . PHE A 1 87 ? 7.999 4.508 -15.674 1.00 90.06 87 PHE A CA 1
ATOM 692 C C . PHE A 1 87 ? 8.300 5.314 -16.938 1.00 90.06 87 PHE A C 1
ATOM 694 O O . PHE A 1 87 ? 7.463 5.405 -17.830 1.00 90.06 87 PHE A O 1
ATOM 701 N N . THR A 1 88 ? 9.512 5.860 -17.033 1.00 88.56 88 THR A N 1
ATOM 702 C CA . THR A 1 88 ? 9.991 6.647 -18.187 1.00 88.56 88 THR A CA 1
ATOM 703 C C . THR A 1 88 ? 11.106 5.947 -18.966 1.00 88.56 88 THR A C 1
ATOM 705 O O . THR A 1 88 ? 11.735 6.526 -19.853 1.00 88.56 88 THR A O 1
ATOM 708 N N . GLY A 1 89 ? 11.402 4.696 -18.603 1.00 83.25 89 GLY A N 1
ATOM 709 C CA . GLY A 1 89 ? 12.487 3.920 -19.185 1.00 83.25 89 GLY A CA 1
ATOM 710 C C . GLY A 1 89 ? 12.131 3.282 -20.523 1.00 83.25 89 GLY A C 1
ATOM 711 O O . GLY A 1 89 ? 10.969 3.137 -20.909 1.00 83.25 89 GLY A O 1
ATOM 712 N N . HIS A 1 90 ? 13.170 2.837 -21.224 1.00 82.31 90 HIS A N 1
ATOM 713 C CA . HIS A 1 90 ? 13.015 2.104 -22.469 1.00 82.31 90 HIS A CA 1
ATOM 714 C C . HIS A 1 90 ? 12.816 0.612 -22.187 1.00 82.31 90 HIS A C 1
ATOM 716 O O . HIS A 1 90 ? 13.698 -0.038 -21.637 1.00 82.31 90 HIS A O 1
ATOM 722 N N . LEU A 1 91 ? 11.697 0.031 -22.634 1.00 78.38 91 LEU A N 1
ATOM 723 C CA . LEU A 1 91 ? 11.415 -1.401 -22.445 1.00 78.38 91 LEU A CA 1
ATOM 724 C C . LEU A 1 91 ? 12.493 -2.346 -23.008 1.00 78.38 91 LEU A C 1
ATOM 726 O O . LEU A 1 91 ? 12.559 -3.497 -22.589 1.00 78.38 91 LEU A O 1
ATOM 730 N N . HIS A 1 92 ? 13.321 -1.912 -23.966 1.00 73.50 92 HIS A N 1
ATOM 731 C CA . HIS A 1 92 ? 14.348 -2.775 -24.551 1.00 73.50 92 HIS A CA 1
ATOM 732 C C . HIS A 1 92 ? 15.579 -2.927 -23.676 1.00 73.50 92 HIS A C 1
ATOM 734 O O . HIS A 1 92 ? 16.049 -4.051 -23.514 1.00 73.50 92 HIS A O 1
ATOM 740 N N . THR A 1 93 ? 16.052 -1.814 -23.125 1.00 75.38 93 THR A N 1
ATOM 741 C CA . THR A 1 93 ? 17.267 -1.733 -22.310 1.00 75.38 93 THR A CA 1
ATOM 742 C C . THR A 1 93 ? 16.972 -1.768 -20.815 1.00 75.38 93 THR A C 1
ATOM 744 O O . THR A 1 93 ? 17.891 -1.877 -20.007 1.00 75.38 93 THR A O 1
ATOM 747 N N . TYR A 1 94 ? 15.697 -1.691 -20.426 1.00 80.62 94 TYR A N 1
ATOM 748 C CA . TYR A 1 94 ? 15.290 -1.778 -19.036 1.00 80.62 94 TYR A CA 1
ATOM 749 C C . TYR A 1 94 ? 15.703 -3.121 -18.432 1.00 80.62 94 TYR A C 1
ATOM 751 O O . TYR A 1 94 ? 15.183 -4.180 -18.786 1.00 80.62 94 TYR A O 1
ATOM 759 N N . SER A 1 95 ? 16.623 -3.048 -17.474 1.00 81.50 95 SER A N 1
ATOM 760 C CA . SER A 1 95 ? 17.000 -4.176 -16.639 1.00 81.50 95 SER A CA 1
ATOM 761 C C . SER A 1 95 ? 16.126 -4.203 -15.390 1.00 81.50 95 SER A C 1
ATOM 763 O O . SER A 1 95 ? 16.285 -3.397 -14.467 1.00 81.50 95 SER A O 1
ATOM 765 N N . HIS A 1 96 ? 15.189 -5.150 -15.362 1.00 86.06 96 HIS A N 1
ATOM 766 C CA . HIS A 1 96 ? 14.296 -5.339 -14.225 1.00 86.06 96 HIS A CA 1
ATOM 767 C C . HIS A 1 96 ? 15.051 -5.739 -12.950 1.00 86.06 96 HIS A C 1
ATOM 769 O O . HIS A 1 96 ? 14.667 -5.319 -11.865 1.00 86.06 96 HIS A O 1
ATOM 775 N N . THR A 1 97 ? 16.146 -6.496 -13.056 1.00 88.88 97 THR A N 1
ATOM 776 C CA . THR A 1 97 ? 16.864 -7.059 -11.899 1.00 88.88 97 THR A CA 1
ATOM 777 C C . THR A 1 97 ? 17.418 -5.979 -10.968 1.00 88.88 97 THR A C 1
ATOM 779 O O . THR A 1 97 ? 17.216 -6.044 -9.754 1.00 88.88 97 THR A O 1
ATOM 782 N N . HIS A 1 98 ? 18.051 -4.939 -11.519 1.00 87.62 98 HIS A N 1
ATOM 783 C CA . HIS A 1 98 ? 18.576 -3.823 -10.724 1.00 87.62 98 HIS A CA 1
ATOM 784 C C . HIS A 1 98 ? 17.463 -3.011 -10.062 1.00 87.62 98 HIS A C 1
ATOM 786 O O . HIS A 1 98 ? 17.565 -2.649 -8.884 1.00 87.62 98 HIS A O 1
ATOM 792 N N . TRP A 1 99 ? 16.387 -2.743 -10.806 1.00 91.19 99 TRP A N 1
ATOM 793 C CA . TRP A 1 99 ? 15.225 -2.054 -10.260 1.00 91.19 99 TRP A CA 1
ATOM 794 C C . TRP A 1 99 ? 14.583 -2.876 -9.136 1.00 91.19 99 TRP A C 1
ATOM 796 O O . TRP A 1 99 ? 14.348 -2.349 -8.049 1.00 91.19 99 TRP A O 1
ATOM 806 N N . ALA A 1 100 ? 14.397 -4.180 -9.347 1.00 92.62 100 ALA A N 1
ATOM 807 C CA . ALA A 1 100 ? 13.796 -5.089 -8.384 1.00 92.62 100 ALA A CA 1
ATOM 808 C C . ALA A 1 100 ? 14.601 -5.160 -7.086 1.00 92.62 100 ALA A C 1
ATOM 810 O O . ALA A 1 100 ? 14.023 -5.058 -6.003 1.00 92.62 100 ALA A O 1
ATOM 811 N N . ALA A 1 101 ? 15.930 -5.252 -7.167 1.00 92.19 101 ALA A N 1
ATOM 812 C CA . ALA A 1 101 ? 16.796 -5.263 -5.990 1.00 92.19 101 ALA A CA 1
ATOM 813 C C . ALA A 1 101 ? 16.656 -3.973 -5.158 1.00 92.19 101 ALA A C 1
ATOM 815 O O . ALA A 1 101 ? 16.449 -4.034 -3.939 1.00 92.19 101 ALA A O 1
ATOM 816 N N . LYS A 1 102 ? 16.705 -2.802 -5.812 1.00 91.69 102 LYS A N 1
ATOM 817 C CA . LYS A 1 102 ? 16.617 -1.492 -5.142 1.00 91.69 102 LYS A CA 1
ATOM 818 C C . LYS A 1 102 ? 15.232 -1.242 -4.538 1.00 91.69 102 LYS A C 1
ATOM 820 O O . LYS A 1 102 ? 15.124 -0.800 -3.387 1.00 91.69 102 LYS A O 1
ATOM 825 N N . THR A 1 103 ? 14.181 -1.556 -5.289 1.00 92.75 103 THR A N 1
ATOM 826 C CA . THR A 1 103 ? 12.791 -1.414 -4.840 1.00 92.75 103 THR A CA 1
ATOM 827 C C . THR A 1 103 ? 12.507 -2.380 -3.693 1.00 92.75 103 THR A C 1
ATOM 829 O O . THR A 1 103 ? 12.052 -1.945 -2.638 1.00 92.75 103 THR A O 1
ATOM 832 N N . SER A 1 104 ? 12.901 -3.651 -3.809 1.00 93.38 104 SER A N 1
ATOM 833 C CA . SER A 1 104 ? 12.727 -4.651 -2.743 1.00 93.38 104 SER A CA 1
ATOM 834 C C . SER A 1 104 ? 13.451 -4.273 -1.452 1.00 93.38 104 SER A C 1
ATOM 836 O O . SER A 1 104 ? 12.933 -4.502 -0.361 1.00 93.38 104 SER A O 1
ATOM 838 N N . ALA A 1 105 ? 14.656 -3.700 -1.537 1.00 93.25 105 ALA A N 1
ATOM 839 C CA . ALA A 1 105 ? 15.372 -3.221 -0.356 1.00 93.25 105 ALA A CA 1
ATOM 840 C C . ALA A 1 105 ? 14.620 -2.067 0.332 1.00 93.25 105 ALA A C 1
ATOM 842 O O . ALA A 1 105 ? 14.517 -2.033 1.561 1.00 93.25 105 ALA A O 1
ATOM 843 N N . SER A 1 106 ? 14.058 -1.149 -0.456 1.00 91.88 106 SER A N 1
ATOM 844 C CA . SER A 1 106 ? 13.262 -0.020 0.042 1.00 91.88 106 SER A CA 1
ATOM 845 C C . SER A 1 106 ? 11.953 -0.487 0.685 1.00 91.88 106 SER A C 1
ATOM 847 O O . SER A 1 106 ? 11.636 -0.067 1.799 1.00 91.88 106 SER A O 1
ATOM 849 N N . LEU A 1 107 ? 11.251 -1.423 0.041 1.00 92.00 107 LEU A N 1
ATOM 850 C CA . LEU A 1 107 ? 10.028 -2.037 0.559 1.00 92.00 107 LEU A CA 1
ATOM 851 C C . LEU A 1 107 ? 10.290 -2.821 1.849 1.00 92.00 107 LEU A C 1
ATOM 853 O O . LEU A 1 107 ? 9.552 -2.658 2.815 1.00 92.00 107 LEU A O 1
ATOM 857 N N . ARG A 1 108 ? 11.389 -3.581 1.937 1.00 92.81 108 ARG A N 1
ATOM 858 C CA . ARG A 1 108 ? 11.782 -4.276 3.178 1.00 92.81 108 ARG A CA 1
ATOM 859 C C . ARG A 1 108 ? 12.062 -3.309 4.328 1.00 92.81 108 ARG A C 1
ATOM 861 O O . ARG A 1 108 ? 11.656 -3.571 5.458 1.00 92.81 108 ARG A O 1
ATOM 868 N N . LYS A 1 109 ? 12.728 -2.179 4.067 1.00 93.12 109 LYS A N 1
ATOM 869 C CA . LYS A 1 109 ? 12.921 -1.125 5.082 1.00 93.12 109 LYS A CA 1
ATOM 870 C C . LYS A 1 109 ? 11.583 -0.535 5.532 1.00 93.12 109 LYS A C 1
ATOM 872 O O . LYS A 1 109 ? 11.400 -0.282 6.721 1.00 93.12 109 LYS A O 1
ATOM 877 N N . LEU A 1 110 ? 10.648 -0.347 4.600 1.00 91.31 110 LEU A N 1
ATOM 878 C CA . LEU A 1 110 ? 9.311 0.149 4.909 1.00 91.31 110 LEU A CA 1
ATOM 879 C C . LEU A 1 110 ? 8.507 -0.854 5.752 1.00 91.31 110 LEU A C 1
ATOM 881 O O . LEU A 1 110 ? 7.931 -0.455 6.760 1.00 91.31 110 LEU A O 1
ATOM 885 N N . ALA A 1 111 ? 8.553 -2.143 5.405 1.00 91.62 111 ALA A N 1
ATOM 886 C CA . ALA A 1 111 ? 7.916 -3.234 6.146 1.00 91.62 111 ALA A CA 1
ATOM 887 C C . ALA A 1 111 ? 8.422 -3.332 7.589 1.00 91.62 111 ALA A C 1
ATOM 889 O O . ALA A 1 111 ? 7.637 -3.503 8.514 1.00 91.62 111 ALA A O 1
ATOM 890 N N . LYS A 1 112 ? 9.734 -3.157 7.802 1.00 92.31 112 LYS A N 1
ATOM 891 C CA . LYS A 1 112 ? 10.316 -3.124 9.154 1.00 92.31 112 LYS A CA 1
ATOM 892 C C . LYS A 1 112 ? 9.759 -1.976 9.997 1.00 92.31 112 LYS A C 1
ATOM 894 O O . LYS A 1 112 ? 9.562 -2.142 11.193 1.00 92.31 112 LYS A O 1
ATOM 899 N N . LYS A 1 113 ? 9.510 -0.815 9.382 1.00 91.69 113 LYS A N 1
ATOM 900 C CA . LYS A 1 113 ? 8.940 0.353 10.067 1.00 91.69 113 LYS A CA 1
ATOM 901 C C . LYS A 1 113 ? 7.433 0.218 10.306 1.00 91.69 113 LYS A C 1
ATOM 903 O O . LYS A 1 113 ? 6.927 0.729 11.300 1.00 91.69 113 LYS A O 1
ATOM 908 N N . PHE A 1 114 ? 6.725 -0.446 9.398 1.00 90.81 114 PHE A N 1
ATOM 909 C CA . PHE A 1 114 ? 5.279 -0.638 9.453 1.00 90.81 114 PHE A CA 1
ATOM 910 C C . PHE A 1 114 ? 4.942 -2.122 9.240 1.00 90.81 114 PHE A C 1
ATOM 912 O O . PHE A 1 114 ? 4.570 -2.501 8.129 1.00 90.81 114 PHE A O 1
ATOM 919 N N . PRO A 1 115 ? 5.059 -2.972 10.280 1.00 89.38 115 PRO A N 1
ATOM 920 C CA . PRO A 1 115 ? 4.904 -4.425 10.140 1.00 89.38 115 PRO A CA 1
ATOM 921 C C . PRO A 1 115 ? 3.561 -4.862 9.544 1.00 89.38 115 PRO A C 1
ATOM 923 O O . PRO A 1 115 ? 3.509 -5.808 8.757 1.00 89.38 115 PRO A O 1
ATOM 926 N N . TRP A 1 116 ? 2.491 -4.120 9.846 1.00 88.06 116 TRP A N 1
ATOM 927 C CA . TRP A 1 116 ? 1.144 -4.353 9.319 1.00 88.06 116 TRP A CA 1
ATOM 928 C C . TRP A 1 116 ? 1.062 -4.276 7.787 1.00 88.06 116 TRP A C 1
ATOM 930 O O . TRP A 1 116 ? 0.147 -4.846 7.207 1.00 88.06 116 TRP A O 1
ATOM 940 N N . LEU A 1 117 ? 2.018 -3.637 7.097 1.00 88.94 117 LEU A N 1
ATOM 941 C CA . LEU A 1 117 ? 2.039 -3.622 5.628 1.00 88.94 117 LEU A CA 1
ATOM 942 C C . LEU A 1 117 ? 2.143 -5.023 5.028 1.00 88.94 117 LEU A C 1
ATOM 944 O O . LEU A 1 117 ? 1.614 -5.270 3.952 1.00 88.94 117 LEU A O 1
ATOM 948 N N . THR A 1 118 ? 2.809 -5.943 5.723 1.00 89.31 118 THR A N 1
ATOM 949 C CA . THR A 1 118 ? 2.989 -7.320 5.243 1.00 89.31 118 THR A CA 1
ATOM 950 C C . THR A 1 118 ? 1.709 -8.151 5.332 1.00 89.31 118 THR A C 1
ATOM 952 O O . THR A 1 118 ? 1.597 -9.180 4.664 1.00 89.31 118 THR A O 1
ATOM 955 N N . THR A 1 119 ? 0.745 -7.711 6.146 1.00 87.56 119 THR A N 1
ATOM 956 C CA . THR A 1 119 ? -0.519 -8.410 6.391 1.00 87.56 119 THR A CA 1
ATOM 957 C C . THR A 1 119 ? -1.682 -7.848 5.581 1.00 87.56 119 THR A C 1
ATOM 959 O O . THR A 1 119 ? -2.763 -8.429 5.615 1.00 87.56 119 THR A O 1
ATOM 962 N N . VAL A 1 120 ? -1.486 -6.745 4.847 1.00 88.31 120 VAL A N 1
ATOM 963 C CA . VAL A 1 120 ? -2.549 -6.154 4.027 1.00 88.31 120 VAL A CA 1
ATOM 964 C C . VAL A 1 120 ? -2.912 -7.092 2.876 1.00 88.31 120 VAL A C 1
ATOM 966 O O . VAL A 1 120 ? -2.054 -7.533 2.109 1.00 88.31 120 VAL A O 1
ATOM 969 N N . ALA A 1 121 ? -4.205 -7.382 2.753 1.00 86.25 121 ALA A N 1
ATOM 970 C CA . ALA A 1 121 ? -4.743 -8.270 1.731 1.00 86.25 121 ALA A CA 1
ATOM 971 C C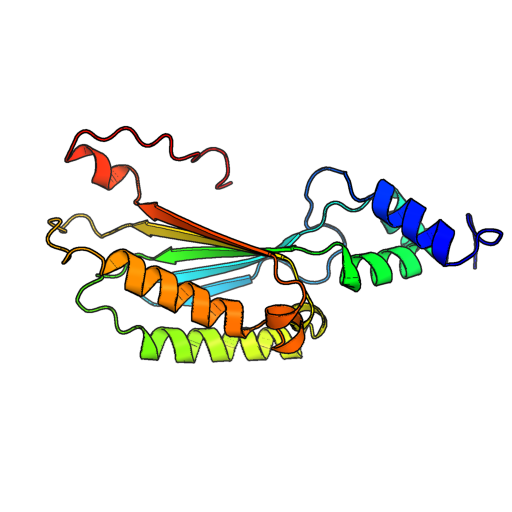 . ALA A 1 121 ? -4.940 -7.574 0.377 1.00 86.25 121 ALA A C 1
ATOM 973 O O . ALA A 1 121 ? -4.720 -8.197 -0.661 1.00 86.25 121 ALA A O 1
ATOM 974 N N . THR A 1 122 ? -5.303 -6.289 0.391 1.00 89.75 122 THR A N 1
ATOM 975 C CA . THR A 1 122 ? -5.750 -5.566 -0.804 1.00 89.75 122 THR A CA 1
ATOM 976 C C . THR A 1 122 ? -4.686 -4.611 -1.331 1.00 89.75 122 THR A C 1
ATOM 978 O O . THR A 1 122 ? -4.217 -3.730 -0.603 1.00 89.75 122 THR A O 1
ATOM 981 N N . TYR A 1 123 ? -4.312 -4.769 -2.601 1.00 90.56 123 TYR A N 1
ATOM 982 C CA . TYR A 1 123 ? -3.355 -3.905 -3.296 1.00 90.56 123 TYR A CA 1
ATOM 983 C C . TYR A 1 123 ? -3.971 -3.360 -4.591 1.00 90.56 123 TYR A C 1
ATOM 985 O O . TYR A 1 123 ? -4.476 -4.129 -5.407 1.00 90.56 123 TYR A O 1
ATOM 993 N N . ASP A 1 124 ? -3.874 -2.047 -4.805 1.00 91.38 124 ASP A N 1
ATOM 994 C CA . ASP A 1 124 ? -4.147 -1.393 -6.096 1.00 91.38 124 ASP A CA 1
ATOM 995 C C . ASP A 1 124 ? -2.816 -0.877 -6.656 1.00 91.38 124 ASP A C 1
ATOM 997 O O . ASP A 1 124 ? -2.169 -0.012 -6.062 1.00 91.38 124 ASP A O 1
ATOM 1001 N N . ILE A 1 125 ? -2.365 -1.459 -7.765 1.00 91.50 125 ILE A N 1
ATOM 1002 C CA . ILE A 1 125 ? -1.094 -1.151 -8.414 1.00 91.50 125 ILE A CA 1
ATOM 1003 C C . ILE A 1 125 ? -1.372 -0.546 -9.787 1.00 91.50 125 ILE A C 1
ATOM 1005 O O . ILE A 1 125 ? -1.890 -1.204 -10.689 1.00 91.50 125 ILE A O 1
ATOM 1009 N N . ARG A 1 126 ? -0.939 0.696 -9.991 1.00 91.75 126 ARG A N 1
ATOM 1010 C CA . ARG A 1 126 ? -1.097 1.411 -11.260 1.00 91.75 126 ARG A CA 1
ATOM 1011 C C . ARG A 1 126 ? 0.255 1.764 -11.838 1.00 91.75 126 ARG A C 1
ATOM 1013 O O . ARG A 1 126 ? 1.067 2.412 -11.189 1.00 91.75 126 ARG A O 1
ATOM 1020 N N . ILE A 1 127 ? 0.497 1.359 -13.076 1.00 89.62 127 ILE A N 1
ATOM 1021 C CA . ILE A 1 127 ? 1.742 1.614 -13.794 1.00 89.62 127 ILE A CA 1
ATOM 1022 C C . ILE A 1 127 ? 1.440 2.565 -14.947 1.00 89.62 127 ILE A C 1
ATOM 1024 O O . ILE A 1 127 ? 0.770 2.193 -15.904 1.00 89.62 127 ILE A O 1
ATOM 1028 N N . LEU A 1 128 ? 1.951 3.787 -14.880 1.00 89.75 128 LEU A N 1
ATOM 1029 C CA . LEU A 1 128 ? 1.970 4.718 -15.998 1.00 89.75 128 LEU A CA 1
ATOM 1030 C C . LEU A 1 128 ? 3.304 4.587 -16.729 1.00 89.75 128 LEU A C 1
ATOM 1032 O O . LEU A 1 128 ? 4.352 4.929 -16.183 1.00 89.75 128 LEU A O 1
ATOM 1036 N N . TRP A 1 129 ? 3.263 4.126 -17.973 1.00 87.69 129 TRP A N 1
ATOM 1037 C CA . TRP A 1 129 ? 4.405 4.171 -18.871 1.00 87.69 129 TRP A CA 1
ATOM 1038 C C . TRP A 1 129 ? 4.356 5.427 -19.737 1.00 87.69 129 TRP A C 1
ATOM 1040 O O . TRP A 1 129 ? 3.418 5.652 -20.503 1.00 87.69 129 TRP A O 1
ATOM 1050 N N . GLU A 1 130 ? 5.397 6.238 -19.623 1.00 86.31 130 GLU A N 1
ATOM 1051 C CA . GLU A 1 130 ? 5.590 7.451 -20.401 1.00 86.31 130 GLU A CA 1
ATOM 1052 C C . GLU A 1 130 ? 6.915 7.353 -21.166 1.00 86.31 130 GLU A C 1
ATOM 1054 O O . GLU A 1 130 ? 7.974 7.703 -20.637 1.00 86.31 130 GLU A O 1
ATOM 1059 N N . PRO A 1 131 ? 6.901 6.800 -22.391 1.00 78.12 131 PRO A N 1
ATOM 1060 C CA . PRO A 1 131 ? 8.109 6.718 -23.195 1.00 78.12 131 PRO A CA 1
ATOM 1061 C C . PRO A 1 131 ? 8.572 8.126 -23.589 1.00 78.12 131 PRO A C 1
ATOM 1063 O O . PRO A 1 131 ? 7.764 9.011 -23.866 1.00 78.12 131 PRO A O 1
ATOM 1066 N N . ARG A 1 132 ? 9.891 8.338 -23.623 1.00 77.69 132 ARG A N 1
ATOM 1067 C CA . ARG A 1 132 ? 10.471 9.605 -24.091 1.00 77.69 132 ARG A CA 1
ATOM 1068 C C . ARG A 1 132 ? 10.147 9.824 -25.578 1.00 77.69 132 ARG A C 1
ATOM 1070 O O . ARG A 1 132 ? 10.067 8.859 -26.335 1.00 77.69 132 ARG A O 1
ATOM 1077 N N . ALA A 1 133 ? 9.988 11.090 -25.972 1.00 61.78 133 ALA A N 1
ATOM 1078 C CA . ALA A 1 133 ? 9.435 11.539 -27.260 1.00 61.78 133 ALA A CA 1
ATOM 1079 C C . ALA A 1 133 ? 10.113 10.969 -28.524 1.00 61.78 133 ALA A C 1
ATOM 1081 O O . ALA A 1 133 ? 9.504 10.923 -29.585 1.00 61.78 133 ALA A O 1
ATOM 1082 N N . GLU A 1 134 ? 11.351 10.496 -28.422 1.00 60.78 134 GLU A N 1
ATOM 1083 C CA . GLU A 1 134 ? 12.130 9.958 -29.546 1.00 60.78 134 GLU A CA 1
ATOM 1084 C C . GLU A 1 134 ? 11.752 8.510 -29.923 1.00 60.78 134 GLU A C 1
ATOM 1086 O O . GLU A 1 134 ? 12.388 7.886 -30.776 1.00 60.78 134 GLU A O 1
ATOM 1091 N N . TRP A 1 135 ? 10.736 7.927 -29.279 1.00 60.56 135 TRP A N 1
ATOM 1092 C CA . TRP A 1 135 ? 10.463 6.500 -29.395 1.00 60.56 135 TRP A CA 1
ATOM 1093 C C . TRP A 1 135 ? 9.510 6.133 -30.543 1.00 60.56 135 TRP A C 1
ATOM 1095 O O . TRP A 1 135 ? 8.367 6.582 -30.605 1.00 60.56 135 TRP A O 1
ATOM 1105 N N . LYS A 1 136 ? 9.967 5.215 -31.407 1.00 56.38 136 LYS A N 1
ATOM 1106 C CA . LYS A 1 136 ? 9.131 4.486 -32.373 1.00 56.38 136 LYS A CA 1
ATOM 1107 C C . LYS A 1 136 ? 8.646 3.164 -31.763 1.00 56.38 136 LYS A C 1
ATOM 1109 O O . LYS A 1 136 ? 9.464 2.427 -31.201 1.00 56.38 136 LYS A O 1
ATOM 1114 N N . PRO A 1 137 ? 7.358 2.808 -31.903 1.00 52.59 137 PRO A N 1
ATOM 1115 C CA . PRO A 1 137 ? 6.775 1.637 -31.269 1.00 52.59 137 PRO A CA 1
ATOM 1116 C C . PRO A 1 137 ? 7.184 0.359 -32.004 1.00 52.59 137 PRO A C 1
ATOM 1118 O O . PRO A 1 137 ? 6.439 -0.180 -32.810 1.00 52.59 137 PRO A O 1
ATOM 1121 N N . ILE A 1 138 ? 8.384 -0.146 -31.724 1.00 53.12 138 ILE A N 1
ATOM 1122 C CA . ILE A 1 138 ? 8.812 -1.488 -32.146 1.00 53.12 138 ILE A CA 1
ATOM 1123 C C . ILE A 1 138 ? 9.141 -2.306 -30.895 1.00 53.12 138 ILE A C 1
ATOM 1125 O O . ILE A 1 138 ? 10.219 -2.876 -30.747 1.00 53.12 138 ILE A O 1
ATOM 1129 N N . ALA A 1 139 ? 8.216 -2.325 -29.933 1.00 55.81 139 ALA A N 1
ATOM 1130 C CA . ALA A 1 139 ? 8.282 -3.307 -28.862 1.00 55.81 139 ALA A CA 1
ATOM 1131 C C . ALA A 1 139 ? 7.819 -4.658 -29.414 1.00 55.81 139 ALA A C 1
ATOM 1133 O O . ALA A 1 139 ? 6.769 -4.744 -30.046 1.00 55.81 139 ALA A O 1
ATOM 1134 N N . ARG A 1 140 ? 8.587 -5.725 -29.153 1.00 58.22 140 ARG A N 1
ATOM 1135 C CA . ARG A 1 140 ? 8.114 -7.089 -29.427 1.00 58.22 140 ARG A CA 1
ATOM 1136 C C . ARG A 1 140 ? 6.776 -7.306 -28.700 1.00 58.22 140 ARG A C 1
ATOM 1138 O O . ARG A 1 140 ? 6.677 -6.888 -27.536 1.00 58.22 140 ARG A O 1
ATOM 1145 N N . PRO A 1 141 ? 5.786 -7.961 -29.333 1.00 61.53 141 PRO A N 1
ATOM 1146 C CA . PRO A 1 141 ? 4.510 -8.265 -28.694 1.00 61.53 141 PRO A CA 1
ATOM 1147 C C . PRO A 1 141 ? 4.728 -8.888 -27.308 1.00 61.53 141 PRO A C 1
ATOM 1149 O O . PRO A 1 141 ? 5.579 -9.758 -27.138 1.00 61.53 141 PRO A O 1
ATOM 1152 N N . GLY A 1 142 ? 4.017 -8.388 -26.297 1.00 68.81 142 GLY A N 1
ATOM 1153 C CA . GLY A 1 142 ? 4.070 -8.916 -24.928 1.00 68.81 142 GLY A CA 1
ATOM 1154 C C . GLY A 1 142 ? 5.229 -8.432 -24.044 1.00 68.81 142 GLY A C 1
ATOM 1155 O O . GLY A 1 142 ? 5.175 -8.643 -22.832 1.00 68.81 142 GLY A O 1
ATOM 1156 N N . LYS A 1 143 ? 6.245 -7.725 -24.570 1.00 74.62 143 LYS A N 1
ATOM 1157 C CA . LYS A 1 143 ? 7.382 -7.266 -23.741 1.00 74.62 143 LYS A CA 1
ATOM 1158 C C . LYS A 1 143 ? 6.976 -6.238 -22.674 1.00 74.62 143 LYS A C 1
ATOM 1160 O O . LYS A 1 143 ? 7.486 -6.283 -21.558 1.00 74.62 143 LYS A O 1
ATOM 1165 N N . SER A 1 144 ? 6.047 -5.338 -22.994 1.00 77.19 144 SER A N 1
ATOM 1166 C CA . SER A 1 144 ? 5.472 -4.383 -22.033 1.00 77.19 144 SER A CA 1
ATOM 1167 C C . SER A 1 144 ? 4.734 -5.093 -20.897 1.00 77.19 144 SER A C 1
ATOM 1169 O O . SER A 1 144 ? 4.973 -4.788 -19.732 1.00 77.19 144 SER A O 1
ATOM 1171 N N . GLY A 1 145 ? 3.911 -6.092 -21.233 1.00 80.00 145 GLY A N 1
ATOM 1172 C CA . GLY A 1 145 ? 3.206 -6.928 -20.262 1.00 80.00 145 GLY A CA 1
ATOM 1173 C C . GLY A 1 145 ? 4.162 -7.692 -19.348 1.00 80.00 145 GLY A C 1
ATOM 1174 O O . GLY A 1 145 ? 3.971 -7.698 -18.136 1.00 80.00 145 GLY A O 1
ATOM 1175 N N . ALA A 1 146 ? 5.243 -8.256 -19.897 1.00 81.75 146 ALA A N 1
ATOM 1176 C CA . ALA A 1 146 ? 6.265 -8.940 -19.104 1.00 81.75 146 ALA A CA 1
ATOM 1177 C C . ALA A 1 146 ? 6.960 -7.997 -18.107 1.00 81.75 146 ALA A C 1
ATOM 1179 O O . ALA A 1 146 ? 7.132 -8.346 -16.940 1.00 81.75 146 ALA A O 1
ATOM 1180 N N . VAL A 1 147 ? 7.317 -6.781 -18.538 1.00 84.38 147 VAL A N 1
ATOM 1181 C CA . VAL A 1 147 ? 7.919 -5.770 -17.652 1.00 84.38 147 VAL A CA 1
ATOM 1182 C C .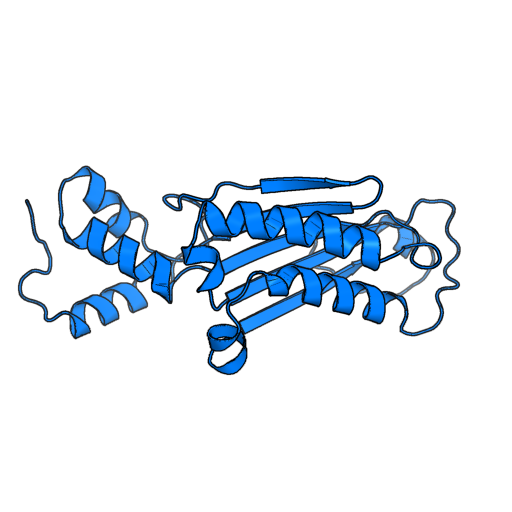 VAL A 1 147 ? 6.939 -5.342 -16.559 1.00 84.38 147 VAL A C 1
ATOM 1184 O O . VAL A 1 147 ? 7.318 -5.315 -15.388 1.00 84.38 147 VAL A O 1
ATOM 1187 N N . ALA A 1 148 ? 5.683 -5.061 -16.912 1.00 86.19 148 ALA A N 1
ATOM 1188 C CA . ALA A 1 148 ? 4.649 -4.697 -15.947 1.00 86.19 148 ALA A CA 1
ATOM 1189 C C . ALA A 1 148 ? 4.395 -5.818 -14.931 1.00 86.19 148 ALA A C 1
ATOM 1191 O O . ALA A 1 148 ? 4.389 -5.565 -13.729 1.00 86.19 148 ALA A O 1
ATOM 1192 N N . SER A 1 149 ? 4.276 -7.066 -15.392 1.00 86.62 149 SER A N 1
ATOM 1193 C CA . SER A 1 149 ? 4.104 -8.235 -14.526 1.00 86.62 149 SER A CA 1
ATOM 1194 C C . SER A 1 149 ? 5.278 -8.407 -13.563 1.00 86.62 149 SER A C 1
ATOM 1196 O O . SER A 1 149 ? 5.074 -8.700 -12.386 1.00 86.62 149 SER A O 1
ATOM 1198 N N . ALA A 1 150 ? 6.509 -8.201 -14.033 1.00 88.38 150 ALA A N 1
ATOM 1199 C CA . ALA A 1 150 ? 7.696 -8.294 -13.192 1.00 88.38 150 ALA A CA 1
ATOM 1200 C C . ALA A 1 150 ? 7.738 -7.166 -12.140 1.00 88.38 150 ALA A C 1
ATOM 1202 O O . ALA A 1 150 ? 8.051 -7.400 -10.967 1.00 88.38 150 ALA A O 1
ATOM 1203 N N . MET A 1 151 ? 7.357 -5.941 -12.528 1.00 90.81 151 MET A N 1
ATOM 1204 C CA . MET A 1 151 ? 7.209 -4.816 -11.598 1.00 90.81 151 MET A CA 1
ATOM 1205 C C . MET A 1 151 ? 6.170 -5.111 -10.515 1.00 90.81 151 MET A C 1
ATOM 1207 O O . MET A 1 151 ? 6.476 -4.960 -9.332 1.00 90.81 151 MET A O 1
ATOM 1211 N N . VAL A 1 152 ? 4.985 -5.589 -10.905 1.00 91.25 152 VAL A N 1
ATOM 1212 C CA . VAL A 1 152 ? 3.928 -6.010 -9.973 1.00 91.25 152 VAL A CA 1
ATOM 1213 C C . VAL A 1 152 ? 4.450 -7.087 -9.024 1.00 91.25 152 VAL A C 1
ATOM 1215 O O . VAL A 1 152 ? 4.323 -6.930 -7.813 1.00 91.25 152 VAL A O 1
ATOM 1218 N N . GLY A 1 153 ? 5.126 -8.120 -9.536 1.00 91.06 153 GLY A N 1
ATOM 1219 C CA . GLY A 1 153 ? 5.703 -9.184 -8.709 1.00 91.06 153 GLY A CA 1
ATOM 1220 C C . GLY A 1 153 ? 6.690 -8.666 -7.656 1.00 91.06 153 GLY A C 1
ATOM 1221 O O . GLY A 1 153 ? 6.649 -9.087 -6.502 1.00 91.06 153 GLY A O 1
ATOM 1222 N N . THR A 1 154 ? 7.526 -7.687 -8.012 1.00 93.12 154 THR A N 1
ATOM 1223 C CA . THR A 1 154 ? 8.437 -7.039 -7.051 1.00 93.12 154 THR A CA 1
ATOM 1224 C C . THR A 1 154 ? 7.675 -6.276 -5.967 1.00 93.12 154 THR A C 1
ATOM 1226 O O . THR A 1 154 ? 8.035 -6.348 -4.793 1.00 93.12 154 THR A O 1
ATOM 1229 N N . LEU A 1 155 ? 6.634 -5.530 -6.347 1.00 92.25 155 LEU A N 1
ATOM 1230 C CA . LEU A 1 155 ? 5.834 -4.733 -5.413 1.00 92.25 155 LEU A CA 1
ATOM 1231 C C . LEU A 1 155 ? 5.036 -5.619 -4.448 1.00 92.25 155 LEU A C 1
ATOM 1233 O O . LEU A 1 155 ? 4.978 -5.333 -3.250 1.00 92.25 155 LEU A O 1
ATOM 1237 N N . LEU A 1 156 ? 4.494 -6.729 -4.953 1.00 90.19 156 LEU A N 1
ATOM 1238 C CA . LEU A 1 156 ? 3.807 -7.745 -4.156 1.00 90.19 156 LEU A CA 1
ATOM 1239 C C . LEU A 1 156 ? 4.750 -8.551 -3.262 1.00 90.19 156 LEU A C 1
ATOM 1241 O O . LEU A 1 156 ? 4.282 -9.165 -2.308 1.00 90.19 156 LEU A O 1
ATOM 1245 N N . GLY A 1 157 ? 6.067 -8.497 -3.489 1.00 87.12 157 GLY A N 1
ATOM 1246 C CA . GLY A 1 157 ? 7.070 -9.076 -2.589 1.00 87.12 157 GLY A CA 1
ATOM 1247 C C . GLY A 1 157 ? 7.048 -8.497 -1.165 1.00 87.12 157 GLY A C 1
ATOM 1248 O O . GLY A 1 157 ? 7.725 -9.016 -0.281 1.00 87.12 157 GLY A O 1
ATOM 1249 N N . LEU A 1 158 ? 6.276 -7.428 -0.929 1.00 84.12 158 LEU A N 1
ATOM 1250 C CA . LEU A 1 158 ? 5.968 -6.902 0.400 1.00 84.12 158 LEU A CA 1
ATOM 1251 C C . LEU A 1 158 ? 4.959 -7.770 1.176 1.00 84.12 158 LEU A C 1
ATOM 1253 O O . LEU A 1 158 ? 5.010 -7.789 2.407 1.00 84.12 158 LEU A O 1
ATOM 1257 N N . GLN A 1 159 ? 4.040 -8.453 0.487 1.00 84.06 159 GLN A N 1
ATOM 1258 C CA . GLN A 1 159 ? 3.005 -9.261 1.130 1.00 84.06 159 GLN A CA 1
ATOM 1259 C C . GLN A 1 159 ? 3.588 -10.542 1.725 1.00 84.06 159 GLN A C 1
ATOM 1261 O O . GLN A 1 159 ? 4.431 -11.215 1.130 1.00 84.06 159 GLN A O 1
ATOM 1266 N N . CYS A 1 160 ? 3.084 -10.920 2.897 1.00 81.69 160 CYS A N 1
ATOM 1267 C CA . CYS A 1 160 ? 3.391 -12.208 3.496 1.00 81.69 160 CYS A CA 1
ATOM 1268 C C . CYS A 1 160 ? 2.866 -13.358 2.603 1.00 81.69 160 CYS A C 1
ATOM 1270 O O . CYS A 1 160 ? 1.712 -13.299 2.160 1.00 81.69 160 CYS A O 1
ATOM 1272 N N . PRO A 1 161 ? 3.640 -14.446 2.393 1.00 78.19 161 PRO A N 1
ATOM 1273 C CA . PRO A 1 161 ? 3.220 -15.586 1.569 1.00 78.19 161 PRO A CA 1
ATOM 1274 C C . PRO A 1 161 ? 1.876 -16.202 1.986 1.00 78.19 161 PRO A C 1
ATOM 1276 O O . PRO A 1 161 ? 1.124 -16.708 1.156 1.00 78.19 161 PRO A O 1
ATOM 1279 N N . THR A 1 162 ? 1.543 -16.146 3.277 1.00 76.19 162 THR A N 1
ATOM 1280 C CA . THR A 1 162 ? 0.270 -16.658 3.803 1.00 76.19 162 THR A CA 1
ATOM 1281 C C . THR A 1 162 ? -0.928 -15.838 3.320 1.00 76.19 162 THR A C 1
ATOM 1283 O O . THR A 1 162 ? -1.983 -16.410 3.049 1.00 76.19 162 THR A O 1
ATOM 1286 N N . VAL A 1 163 ? -0.772 -14.517 3.183 1.00 77.75 163 VAL A N 1
ATOM 1287 C CA . VAL A 1 163 ? -1.822 -13.616 2.679 1.00 77.75 163 VAL A CA 1
ATOM 1288 C C . VAL A 1 163 ? -2.022 -13.835 1.184 1.00 77.75 163 VAL A C 1
ATOM 1290 O O . VAL A 1 163 ? -3.157 -14.043 0.753 1.00 77.75 163 VAL A O 1
ATOM 1293 N N . GLN A 1 164 ? -0.918 -13.914 0.429 1.00 73.06 164 GLN A N 1
ATOM 1294 C CA . GLN A 1 164 ? -0.927 -14.209 -1.009 1.00 73.06 164 GLN A CA 1
ATOM 1295 C C . GLN A 1 164 ? -1.695 -15.493 -1.344 1.00 73.06 164 GLN A C 1
ATOM 1297 O O . GLN A 1 164 ? -2.407 -15.541 -2.339 1.00 73.06 164 GLN A O 1
ATOM 1302 N N . ARG A 1 165 ? -1.590 -16.528 -0.500 1.00 71.69 165 ARG A N 1
ATOM 1303 C CA . ARG A 1 165 ? -2.254 -17.822 -0.729 1.00 71.69 165 ARG A CA 1
ATOM 1304 C C . ARG A 1 165 ? -3.736 -17.858 -0.361 1.00 71.69 165 ARG A C 1
ATOM 1306 O O . ARG A 1 165 ? -4.440 -18.722 -0.868 1.00 71.69 165 ARG A O 1
ATOM 1313 N N . LYS A 1 166 ? -4.194 -17.017 0.573 1.00 70.75 166 LYS A N 1
ATOM 1314 C CA . LYS A 1 166 ? -5.513 -17.194 1.211 1.00 70.75 166 LYS A CA 1
ATOM 1315 C C . LYS A 1 166 ? -6.532 -16.107 0.887 1.00 70.75 166 LYS A C 1
ATOM 1317 O O . LYS A 1 166 ? -7.717 -16.422 0.871 1.00 70.75 166 LYS A O 1
ATOM 1322 N N . LYS A 1 167 ? -6.112 -14.845 0.737 1.00 66.94 167 LYS A N 1
ATOM 1323 C CA . LYS A 1 167 ? -7.040 -13.694 0.717 1.00 66.94 167 LYS A CA 1
ATOM 1324 C C . LYS A 1 167 ? -6.546 -12.478 -0.081 1.00 66.94 167 LYS A C 1
ATOM 1326 O O . LYS A 1 167 ? -7.095 -11.400 0.097 1.00 66.94 167 LYS A O 1
ATOM 1331 N N . ALA A 1 168 ? -5.503 -12.600 -0.901 1.00 77.38 168 ALA A N 1
ATOM 1332 C CA . ALA A 1 168 ? -4.994 -11.442 -1.629 1.00 77.38 168 ALA A CA 1
ATOM 1333 C C . ALA A 1 168 ? -5.977 -10.986 -2.722 1.00 77.38 168 ALA A C 1
ATOM 1335 O O . ALA A 1 168 ? -6.326 -11.771 -3.602 1.00 77.38 168 ALA A O 1
ATOM 1336 N N . ASP A 1 169 ? -6.383 -9.717 -2.668 1.00 84.94 169 ASP A N 1
ATOM 1337 C CA . ASP A 1 169 ? -7.090 -9.025 -3.750 1.00 84.94 169 ASP A CA 1
ATOM 1338 C C . ASP A 1 169 ? -6.118 -8.021 -4.371 1.00 84.94 169 ASP A C 1
ATOM 1340 O O . ASP A 1 169 ? -5.741 -7.023 -3.752 1.00 84.94 169 ASP A O 1
ATOM 1344 N N . VAL A 1 170 ? -5.642 -8.326 -5.576 1.00 85.44 170 VAL A N 1
ATOM 1345 C CA . VAL A 1 170 ? -4.660 -7.497 -6.275 1.00 85.44 170 VAL A CA 1
ATOM 1346 C C . VAL A 1 170 ? -5.266 -6.985 -7.566 1.00 85.44 170 VAL A C 1
ATOM 1348 O O . VAL A 1 170 ? -5.545 -7.750 -8.489 1.00 85.44 170 VAL A O 1
ATOM 1351 N N . LYS A 1 171 ? -5.382 -5.663 -7.659 1.00 88.94 171 LYS A N 1
ATOM 1352 C CA . LYS A 1 171 ? -5.735 -4.958 -8.888 1.00 88.94 171 LYS A CA 1
ATOM 1353 C C . LYS A 1 171 ? -4.464 -4.368 -9.467 1.00 88.94 171 LYS A C 1
ATOM 1355 O O . LYS A 1 171 ? -3.748 -3.646 -8.783 1.00 88.94 171 LYS A O 1
ATOM 1360 N N . ALA A 1 172 ? -4.162 -4.706 -10.714 1.00 86.38 172 ALA A N 1
ATOM 1361 C CA . ALA A 1 172 ? -2.991 -4.195 -11.408 1.00 86.38 172 ALA A CA 1
ATOM 1362 C C . ALA A 1 172 ? -3.384 -3.670 -12.788 1.00 86.38 172 ALA A C 1
ATOM 1364 O O . ALA A 1 172 ? -3.986 -4.392 -13.582 1.00 86.38 172 ALA A O 1
ATOM 1365 N N . GLN A 1 173 ? -3.020 -2.425 -13.083 1.00 86.56 173 GLN A N 1
ATOM 1366 C CA . GLN A 1 173 ? -3.289 -1.786 -14.368 1.00 86.56 173 GLN A CA 1
ATOM 1367 C C . GLN A 1 173 ? -2.025 -1.127 -14.915 1.00 86.56 173 GLN A C 1
ATOM 1369 O O . GLN A 1 173 ? -1.296 -0.461 -14.184 1.00 86.56 173 GLN A O 1
ATOM 1374 N N . MET A 1 174 ? -1.794 -1.267 -16.222 1.00 81.62 174 MET A N 1
ATOM 1375 C CA . MET A 1 174 ? -0.773 -0.516 -16.947 1.00 81.62 174 MET A CA 1
ATOM 1376 C C . MET A 1 174 ? -1.435 0.415 -17.966 1.00 81.62 174 MET A C 1
ATOM 1378 O O . MET A 1 174 ? -2.258 -0.022 -18.767 1.00 81.62 174 MET A O 1
ATOM 1382 N N . CYS A 1 175 ? -1.044 1.685 -17.953 1.00 83.25 175 CYS A N 1
ATOM 1383 C CA . CYS A 1 175 ? -1.489 2.723 -18.877 1.00 83.25 175 CYS A CA 1
ATOM 1384 C C . CYS A 1 175 ? -0.291 3.301 -19.631 1.00 83.25 175 CYS A C 1
ATOM 1386 O O . CYS A 1 175 ? 0.810 3.377 -19.087 1.00 83.25 175 CYS A O 1
ATOM 1388 N N . VAL A 1 176 ? -0.515 3.763 -20.860 1.00 79.31 176 VAL A N 1
ATOM 1389 C CA . VAL A 1 176 ? 0.482 4.504 -21.646 1.00 79.31 176 VAL A CA 1
ATOM 1390 C C . VAL A 1 176 ? 0.038 5.962 -21.754 1.00 79.31 176 VAL A C 1
ATOM 1392 O O . VAL A 1 176 ? -1.140 6.221 -22.006 1.00 79.31 176 VAL A O 1
ATOM 1395 N N . SER A 1 177 ? 0.952 6.910 -21.533 1.00 74.44 177 SER A N 1
ATOM 1396 C CA . SER A 1 177 ? 0.646 8.351 -21.554 1.00 74.44 177 SER A CA 1
ATOM 1397 C C . SER A 1 177 ? 0.042 8.806 -22.896 1.00 74.44 177 SER A C 1
ATOM 1399 O O . SER A 1 177 ? 0.559 8.470 -23.969 1.00 74.44 177 SER A O 1
ATOM 1401 N N . ARG A 1 178 ? -1.038 9.611 -22.839 1.00 60.25 178 ARG A N 1
ATOM 1402 C CA . ARG A 1 178 ? -1.800 10.105 -24.011 1.00 60.25 178 ARG A CA 1
ATOM 1403 C C . ARG A 1 178 ? -0.954 10.905 -25.006 1.00 60.25 178 ARG A C 1
ATOM 1405 O O . ARG A 1 178 ? -1.284 10.901 -26.187 1.00 60.25 178 ARG A O 1
ATOM 1412 N N . PHE A 1 179 ? 0.152 11.521 -24.584 1.00 51.22 179 PHE A N 1
ATOM 1413 C CA . PHE A 1 179 ? 1.050 12.240 -25.502 1.00 51.22 179 PHE A CA 1
ATOM 1414 C C . PHE A 1 179 ? 1.633 11.342 -26.603 1.00 51.22 179 PHE A C 1
ATOM 1416 O O . PHE A 1 179 ? 1.950 11.823 -27.685 1.00 51.22 179 PHE A O 1
ATOM 1423 N N . THR A 1 180 ? 1.696 10.029 -26.374 1.00 49.03 180 THR A N 1
ATOM 1424 C CA . THR A 1 180 ? 2.150 9.052 -27.379 1.00 49.03 180 THR A CA 1
ATOM 1425 C C . THR A 1 180 ? 1.011 8.419 -28.187 1.00 49.03 180 THR A C 1
ATOM 1427 O O . THR A 1 180 ? 1.267 7.736 -29.174 1.00 49.03 180 THR A O 1
ATOM 1430 N N . GLN A 1 181 ? -0.253 8.684 -27.825 1.00 43.94 181 GLN A N 1
ATOM 1431 C CA . GLN A 1 181 ? -1.442 8.210 -28.550 1.00 43.94 181 GLN A CA 1
ATOM 1432 C C . GLN A 1 181 ? -1.819 9.094 -29.747 1.00 43.94 181 GLN A C 1
ATOM 1434 O O . GLN A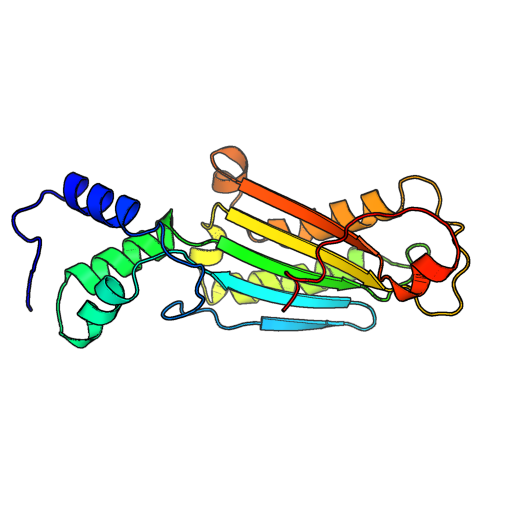 1 181 ? -2.616 8.679 -30.582 1.00 43.94 181 GLN A O 1
ATOM 1439 N N . LEU A 1 182 ? -1.218 10.280 -29.890 1.00 42.09 182 LEU A N 1
A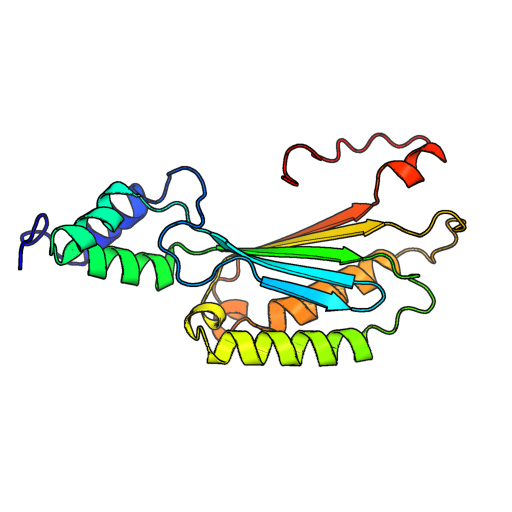TOM 1440 C CA . LEU A 1 182 ? -1.398 11.134 -31.074 1.00 42.09 182 LEU A CA 1
ATOM 1441 C C . LEU A 1 182 ? -0.739 10.563 -32.350 1.00 42.09 182 LEU A C 1
ATOM 1443 O O . LEU A 1 182 ? -0.852 11.164 -33.412 1.00 42.09 182 LEU A O 1
ATOM 1447 N N . ALA A 1 183 ? -0.108 9.385 -32.269 1.00 39.47 183 ALA A N 1
ATOM 1448 C CA . ALA A 1 183 ? 0.465 8.654 -33.400 1.00 39.47 183 ALA A CA 1
ATOM 1449 C C . ALA A 1 183 ? -0.357 7.418 -33.850 1.00 39.47 183 ALA A C 1
ATOM 1451 O O . ALA A 1 183 ? 0.172 6.573 -34.571 1.00 39.47 183 ALA A O 1
ATOM 1452 N N . GLY A 1 184 ? -1.634 7.277 -33.461 1.00 32.69 184 GLY A N 1
ATOM 1453 C CA . GLY A 1 184 ? -2.508 6.238 -34.032 1.00 32.69 184 GLY A CA 1
ATOM 1454 C C . GLY A 1 184 ? -3.887 6.106 -33.366 1.00 32.69 184 GLY A C 1
ATOM 1455 O O . GLY A 1 184 ? -4.017 6.354 -32.166 1.00 32.69 184 GLY A O 1
ATOM 1456 N N . PRO A 1 185 ? -4.943 5.706 -34.106 1.00 39.25 185 PRO A N 1
ATOM 1457 C CA . PRO A 1 185 ? -6.309 5.745 -33.611 1.00 39.25 185 PRO A CA 1
ATOM 1458 C C . PRO A 1 185 ? -6.611 4.484 -32.801 1.00 39.25 185 PRO A C 1
ATOM 1460 O O . PRO A 1 185 ? -6.853 3.411 -33.343 1.00 39.25 185 PRO A O 1
ATOM 1463 N N . SER A 1 186 ? -6.635 4.597 -31.479 1.00 38.47 186 SER A N 1
ATOM 1464 C CA . SER A 1 186 ? -7.335 3.638 -30.621 1.00 38.47 186 SER A CA 1
ATOM 1465 C C . SER A 1 186 ? -7.803 4.355 -29.365 1.00 38.47 186 SER A C 1
ATOM 1467 O O . SER A 1 186 ? -7.041 4.599 -28.431 1.00 38.47 186 SER A O 1
ATOM 1469 N N . ARG A 1 187 ? -9.086 4.732 -29.370 1.00 34.91 187 ARG A N 1
ATOM 1470 C CA . ARG A 1 187 ? -9.802 5.257 -28.206 1.00 34.91 187 ARG A CA 1
ATOM 1471 C C . ARG A 1 187 ? -9.826 4.182 -27.118 1.00 34.91 187 ARG A C 1
ATOM 1473 O O . ARG A 1 187 ? -10.701 3.327 -27.113 1.00 34.91 187 ARG A O 1
ATOM 1480 N N . MET A 1 188 ? -8.907 4.262 -26.165 1.00 36.44 188 MET A N 1
ATOM 1481 C CA . MET A 1 188 ? -9.136 3.723 -24.827 1.00 36.44 188 MET A CA 1
ATOM 1482 C C . MET A 1 188 ? -9.565 4.887 -23.939 1.00 36.44 188 MET A C 1
ATOM 1484 O O . MET A 1 188 ? -8.829 5.863 -23.782 1.00 36.44 188 MET A O 1
ATOM 1488 N N . HIS A 1 189 ? -10.773 4.807 -23.377 1.00 31.56 189 HIS A N 1
ATOM 1489 C CA . HIS A 1 189 ? -11.197 5.660 -22.266 1.00 31.56 189 HIS A CA 1
ATOM 1490 C C . HIS A 1 189 ? -10.353 5.303 -21.038 1.00 31.56 189 HIS A C 1
ATOM 1492 O O . HIS A 1 189 ? -10.733 4.525 -20.172 1.00 31.56 189 HIS A O 1
ATOM 1498 N N . LEU A 1 190 ? -9.135 5.833 -21.026 1.00 38.47 190 LEU A N 1
ATOM 1499 C CA . LEU A 1 190 ? -8.209 5.780 -19.911 1.00 38.47 190 LEU A CA 1
ATOM 1500 C C . LEU A 1 190 ? -8.671 6.860 -18.943 1.00 38.47 190 LEU A C 1
ATOM 1502 O O . LEU A 1 190 ? -8.506 8.045 -19.252 1.00 38.47 190 LEU A O 1
ATOM 1506 N N . GLY A 1 191 ? -9.307 6.442 -17.847 1.00 32.06 191 GLY A N 1
ATOM 1507 C CA . GLY A 1 191 ? -9.819 7.281 -16.762 1.00 32.06 191 GLY A CA 1
ATOM 1508 C C . GLY A 1 191 ? -8.718 8.075 -16.059 1.00 32.06 191 GLY A C 1
ATOM 1509 O O . GLY A 1 191 ? -8.385 7.809 -14.906 1.00 32.06 191 GLY A O 1
ATOM 1510 N N . LEU A 1 192 ? -8.169 9.064 -16.768 1.00 36.16 192 LEU A N 1
ATOM 1511 C CA . LEU A 1 192 ? -7.233 10.070 -16.264 1.00 36.16 192 LEU A CA 1
ATOM 1512 C C . LEU A 1 192 ? -7.819 10.848 -15.074 1.00 36.16 192 LEU A C 1
ATOM 1514 O O . LEU A 1 192 ? -7.058 11.371 -14.271 1.00 36.16 192 LEU A O 1
ATOM 1518 N N . GLU A 1 193 ? -9.147 10.841 -14.922 1.00 34.84 193 GLU A N 1
ATOM 1519 C CA . GLU A 1 193 ? -9.897 11.414 -13.796 1.00 34.84 193 GLU A CA 1
ATOM 1520 C C . GLU A 1 193 ? -9.508 10.820 -12.424 1.00 34.84 193 GLU A C 1
ATOM 1522 O O . GLU A 1 193 ? -9.784 11.425 -11.398 1.00 34.84 193 GLU A O 1
ATOM 1527 N N . THR A 1 194 ? -8.903 9.623 -12.378 1.00 37.75 194 THR A N 1
ATOM 1528 C CA . THR A 1 194 ? -8.612 8.898 -11.118 1.00 37.75 194 THR A CA 1
ATOM 1529 C C . THR A 1 194 ? -7.133 8.884 -10.723 1.00 37.75 194 THR A C 1
ATOM 1531 O O . THR A 1 194 ? -6.748 8.135 -9.823 1.00 37.75 194 THR A O 1
ATOM 1534 N N . PHE A 1 195 ? -6.290 9.658 -11.413 1.00 36.38 195 PHE A N 1
ATOM 1535 C CA . PHE A 1 195 ? -4.846 9.737 -11.144 1.00 36.38 195 PHE A CA 1
ATOM 1536 C C . PHE A 1 195 ? -4.444 10.877 -10.189 1.00 36.38 195 PHE A C 1
ATOM 1538 O O . PHE A 1 195 ? -3.270 10.947 -9.821 1.00 36.38 195 PHE A O 1
ATOM 1545 N N . LEU A 1 196 ? -5.390 11.734 -9.784 1.00 29.05 196 LEU A N 1
ATOM 1546 C CA . LEU A 1 196 ? -5.203 12.835 -8.831 1.00 29.05 196 LEU A CA 1
ATOM 1547 C C . LEU A 1 196 ? -6.114 12.671 -7.612 1.00 29.05 196 LEU A C 1
ATOM 1549 O O . LEU A 1 196 ? -7.287 12.287 -7.809 1.00 29.05 196 LEU A O 1
#

Foldseek 3Di:
DDEDCVVDDPVVLLVVFVVQQQADKDQPPPPFDWDWDDDPFKIKIKGKIFSTDPVLCCVVVVVYPSNVVSVVSCLQPTIEMEMEMEGADDLVPDDLVVVLVVLLVVLVVVCVVPVSQQNDQHYEYEYEYEYPPVDDPPDDPCSVVVSQVSVVVSVCSSHDPVSVPPRHDYHYYYDYDCVVVVVDDDDDPPPPVPPD

Secondary structure (DSSP, 8-state):
-B-SSTTS-HHHHHHHHHHHTTSPPB-TT-S---EEEEETTEEEEEEEEE---HHHHHGGGGTBHHHHHHHHHHHHHTEEEEEEEEE-S-TTT--HHHHHHHHHHHHHHHHHH-GGGGG--EEEEEEEE---TT----PPTTHHHHHHHHHHHHHHTTS-HHHHHHT-EEEEEEEE-GGGGGGS-------GGG--

Radius of gyration: 20.1 Å; chains: 1; bounding box: 41×31×64 Å